Protein AF-A0A7Z9G724-F1 (afdb_monomer_lite)

Radius of gyration: 27.46 Å; chains: 1; bounding box: 85×53×69 Å

Secondary structure (DSSP, 8-state):
-HHHHHHHHHHHHHH-TTS--HHHHHHHHHHHHHHHHHHHHHHHHHHHHHHTTTT-TTSHHHHHHHHHHHHHHHHHHHHHHHHHHHHHHHH---GGGHHHHHHHT-EETTEEHHHHHHHHHHHHHHHHHHHHHHSPPPP-STTHHHHHHHHHHHHHHHHHHHHHHHHHHHHHHHHHHHHTTTS-HHHHHHHHHHHHHHHHHHHHHHHHHHHHHHHHHHHHT--TTSS---HHHHHHHHHHHHHHHHHHHHHHHHHHHTT--HHHHHHHHHHHHHHHHHHHHHHHHHHHHHHHHHHHHHHHHHHHHHHHHHHHS-----

Structure (mmCIF, N/CA/C/O backbone):
data_AF-A0A7Z9G724-F1
#
_entry.id   AF-A0A7Z9G724-F1
#
loop_
_atom_site.group_PDB
_atom_site.id
_atom_site.type_symbol
_atom_site.label_atom_id
_atom_site.label_alt_id
_atom_site.label_comp_id
_atom_site.label_asym_id
_atom_site.label_entity_id
_atom_site.label_seq_id
_atom_site.pdbx_PDB_ins_code
_atom_site.Cartn_x
_atom_site.Cartn_y
_atom_site.Cartn_z
_atom_site.occupancy
_atom_site.B_iso_or_equiv
_atom_site.auth_seq_id
_atom_site.auth_comp_id
_atom_site.auth_asym_id
_atom_site.auth_atom_id
_atom_site.pdbx_PDB_model_num
ATOM 1 N N . MET A 1 1 ? -2.085 4.922 -2.161 1.00 66.00 1 MET A N 1
ATOM 2 C CA . MET A 1 1 ? -0.660 4.617 -2.424 1.00 66.00 1 MET A CA 1
ATOM 3 C C . MET A 1 1 ? -0.456 3.257 -3.078 1.00 66.00 1 MET A C 1
ATOM 5 O O . MET A 1 1 ? 0.010 3.253 -4.204 1.00 66.00 1 MET A O 1
ATOM 9 N N . GLY A 1 2 ? -0.863 2.130 -2.473 1.00 70.00 2 GLY A N 1
ATOM 10 C CA . GLY A 1 2 ? -0.723 0.806 -3.117 1.00 70.00 2 GLY A CA 1
ATOM 11 C C . GLY A 1 2 ? -1.366 0.711 -4.510 1.00 70.00 2 GLY A C 1
ATOM 12 O O . GLY A 1 2 ? -0.721 0.273 -5.452 1.00 70.00 2 GLY A O 1
ATOM 13 N N . ALA A 1 3 ? -2.585 1.234 -4.683 1.00 75.31 3 ALA A N 1
ATOM 14 C CA . ALA A 1 3 ? -3.245 1.273 -5.993 1.00 75.31 3 ALA A CA 1
ATOM 15 C C . ALA A 1 3 ? -2.447 2.046 -7.063 1.00 75.31 3 ALA A C 1
ATOM 17 O O . ALA A 1 3 ? -2.402 1.617 -8.207 1.00 75.31 3 ALA A O 1
ATOM 18 N N . LEU A 1 4 ? -1.770 3.143 -6.696 1.00 74.38 4 LEU A N 1
ATOM 19 C CA . LEU A 1 4 ? -0.950 3.921 -7.636 1.00 74.38 4 LEU A CA 1
ATOM 20 C C . LEU A 1 4 ? 0.251 3.113 -8.137 1.00 74.38 4 LEU A C 1
ATOM 22 O O . LEU A 1 4 ? 0.564 3.168 -9.323 1.00 74.38 4 LEU A O 1
ATOM 26 N N . PHE A 1 5 ? 0.878 2.329 -7.254 1.00 80.75 5 PHE A N 1
ATOM 27 C CA . PHE A 1 5 ? 1.950 1.415 -7.640 1.00 80.75 5 PHE A CA 1
ATOM 28 C C . PHE A 1 5 ? 1.453 0.366 -8.639 1.00 80.75 5 PHE A C 1
ATOM 30 O O . PHE A 1 5 ? 2.045 0.214 -9.703 1.00 80.75 5 PHE A O 1
ATOM 37 N N . PHE A 1 6 ? 0.332 -0.300 -8.346 1.00 80.00 6 PHE A N 1
ATOM 38 C CA . PHE A 1 6 ? -0.219 -1.325 -9.236 1.00 80.00 6 PHE A CA 1
ATOM 39 C C . PHE A 1 6 ? -0.706 -0.765 -10.574 1.00 80.00 6 PHE A C 1
ATOM 41 O O . PHE A 1 6 ? -0.506 -1.414 -11.598 1.00 80.00 6 PHE A O 1
ATOM 48 N N . ILE A 1 7 ? -1.292 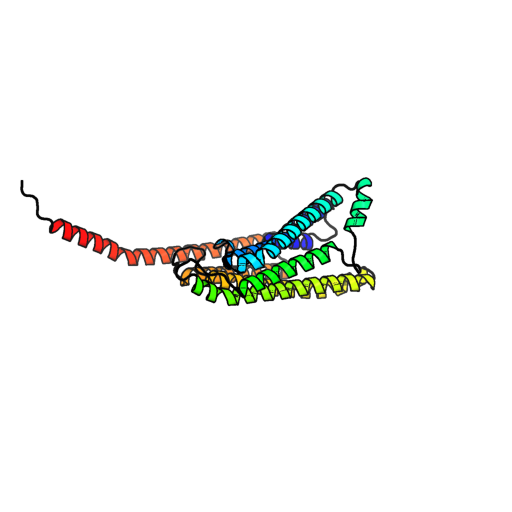0.437 -10.595 1.00 81.00 7 ILE A N 1
ATOM 49 C CA . ILE A 1 7 ? -1.658 1.126 -11.841 1.00 81.00 7 ILE A CA 1
ATOM 50 C C . ILE A 1 7 ? -0.400 1.391 -12.663 1.00 81.00 7 ILE A C 1
ATOM 52 O O . ILE A 1 7 ? -0.349 1.025 -13.829 1.00 81.00 7 ILE A O 1
ATOM 56 N N . SER A 1 8 ? 0.637 1.963 -12.048 1.00 79.31 8 SER A N 1
ATOM 57 C CA . SER A 1 8 ? 1.899 2.231 -12.732 1.00 79.31 8 SER A CA 1
ATOM 58 C C . SER A 1 8 ? 2.549 0.957 -13.274 1.00 79.31 8 SER A C 1
ATOM 60 O O . SER A 1 8 ? 2.998 0.937 -14.415 1.00 79.31 8 SER A O 1
ATOM 62 N N . HIS A 1 9 ? 2.588 -0.106 -12.471 1.00 76.50 9 HIS A N 1
ATOM 63 C CA . HIS A 1 9 ? 3.136 -1.400 -12.864 1.00 76.50 9 HIS A CA 1
ATOM 64 C C . HIS A 1 9 ? 2.351 -2.012 -14.031 1.00 76.50 9 HIS A C 1
ATOM 66 O O . HIS A 1 9 ? 2.942 -2.425 -15.024 1.00 76.50 9 HIS A O 1
ATOM 72 N N . SER A 1 10 ? 1.018 -1.995 -13.949 1.00 75.88 10 SER A N 1
ATOM 73 C CA . SER A 1 10 ? 0.137 -2.508 -15.004 1.00 75.88 10 SER A CA 1
ATOM 74 C C . SER A 1 10 ? 0.251 -1.689 -16.289 1.00 75.88 10 SER A C 1
ATOM 76 O O . SER A 1 10 ? 0.238 -2.266 -17.369 1.00 75.88 10 SER A O 1
ATOM 78 N N . SER A 1 11 ? 0.421 -0.365 -16.195 1.00 75.31 11 SER A N 1
ATOM 79 C CA . SER A 1 11 ? 0.694 0.491 -17.354 1.00 75.31 11 SER A CA 1
ATOM 80 C C . SER A 1 11 ? 2.021 0.120 -18.017 1.00 75.31 11 SER A C 1
ATOM 82 O O . SER A 1 11 ? 2.073 -0.010 -19.234 1.00 75.31 11 SER A O 1
ATOM 84 N N . ILE A 1 12 ? 3.087 -0.099 -17.240 1.00 72.50 12 ILE A N 1
ATOM 85 C CA . ILE A 1 12 ? 4.402 -0.488 -17.777 1.00 72.50 12 ILE A CA 1
ATOM 86 C C . ILE A 1 12 ? 4.335 -1.876 -18.433 1.00 72.50 12 ILE A C 1
ATOM 88 O O . ILE A 1 12 ? 4.833 -2.050 -19.543 1.00 72.50 12 ILE A O 1
ATOM 92 N N . ALA A 1 13 ? 3.691 -2.845 -17.778 1.00 69.94 13 ALA A N 1
ATOM 93 C CA . ALA A 1 13 ? 3.550 -4.205 -18.291 1.00 69.94 13 ALA A CA 1
ATOM 94 C C . ALA A 1 13 ? 2.623 -4.279 -19.518 1.00 69.94 13 ALA A C 1
ATOM 96 O O . ALA A 1 13 ? 2.926 -4.980 -20.479 1.00 69.94 13 ALA A O 1
ATOM 97 N N . GLY A 1 14 ? 1.511 -3.538 -19.506 1.00 64.75 14 GLY A N 1
ATOM 98 C CA . GLY A 1 14 ? 0.489 -3.567 -20.552 1.00 64.75 14 GLY A CA 1
ATOM 99 C C . GLY A 1 14 ? 0.833 -2.763 -21.807 1.00 64.75 14 GLY A C 1
ATOM 100 O O . GLY A 1 14 ? 0.351 -3.098 -22.884 1.00 64.75 14 GLY A O 1
ATOM 101 N N . LEU A 1 15 ? 1.666 -1.721 -21.701 1.00 62.94 15 LEU A N 1
ATOM 102 C CA . LEU A 1 15 ? 2.059 -0.899 -22.853 1.00 62.94 15 LEU A CA 1
ATOM 103 C C . LEU A 1 15 ? 3.200 -1.518 -23.688 1.00 62.94 15 LEU A C 1
ATOM 105 O O . LEU A 1 15 ? 3.400 -1.102 -24.828 1.00 62.94 15 LEU A O 1
ATOM 109 N N . GLY A 1 16 ? 3.913 -2.522 -23.160 1.00 56.28 16 GLY A N 1
ATOM 110 C CA . GLY A 1 16 ? 5.006 -3.219 -23.848 1.00 56.28 16 GLY A CA 1
ATOM 111 C C . GLY A 1 16 ? 6.256 -2.354 -24.094 1.00 56.28 16 GLY A C 1
ATOM 112 O O . GLY A 1 16 ? 6.195 -1.136 -24.224 1.00 56.28 16 GLY A O 1
ATOM 113 N N . LEU A 1 17 ? 7.433 -2.981 -24.192 1.00 54.38 17 LEU A N 1
ATOM 114 C CA . LEU A 1 17 ? 8.712 -2.267 -24.383 1.00 54.38 17 LEU A CA 1
ATOM 115 C C . LEU A 1 17 ? 8.842 -1.567 -25.754 1.00 54.38 17 LEU A C 1
ATOM 117 O O . LEU A 1 17 ? 9.679 -0.681 -25.904 1.00 54.38 17 LEU A O 1
ATOM 121 N N . PHE A 1 18 ? 8.022 -1.942 -26.742 1.00 50.62 18 PHE A N 1
ATOM 122 C CA . PHE A 1 18 ? 8.205 -1.564 -28.151 1.00 50.62 18 PHE A CA 1
ATOM 123 C C . PHE A 1 18 ? 7.268 -0.452 -28.661 1.00 50.62 18 PHE A C 1
ATOM 125 O O . PHE A 1 18 ? 7.473 0.043 -29.765 1.00 50.62 18 PHE A O 1
ATOM 132 N N . GLY A 1 19 ? 6.260 -0.032 -27.884 1.00 54.50 19 GLY A N 1
ATOM 133 C CA . GLY A 1 19 ? 5.246 0.943 -28.325 1.00 54.50 19 GLY A CA 1
ATOM 134 C C . GLY A 1 19 ? 5.370 2.355 -27.738 1.00 54.50 19 GLY A C 1
ATOM 135 O O . GLY A 1 19 ? 4.517 3.200 -28.006 1.00 54.50 19 GLY A O 1
ATOM 136 N N . ILE A 1 20 ? 6.377 2.625 -26.897 1.00 58.66 20 ILE A N 1
ATOM 137 C CA . ILE A 1 20 ? 6.355 3.780 -25.988 1.00 58.66 20 ILE A CA 1
ATOM 138 C C . ILE A 1 20 ? 7.499 4.768 -26.259 1.00 58.66 20 ILE A C 1
ATOM 140 O O . ILE A 1 20 ? 8.676 4.418 -26.221 1.00 58.66 20 ILE A O 1
ATOM 144 N N . THR A 1 21 ? 7.160 6.052 -26.412 1.00 69.88 21 THR A N 1
ATOM 145 C CA . THR A 1 21 ? 8.117 7.169 -26.381 1.00 69.88 21 THR A CA 1
ATOM 146 C C . THR A 1 21 ? 8.876 7.198 -25.049 1.00 69.88 21 THR A C 1
ATOM 148 O O . THR A 1 21 ? 8.255 7.210 -23.987 1.00 69.88 21 THR A O 1
ATOM 151 N N . TYR A 1 22 ? 10.207 7.321 -25.085 1.00 70.25 22 TYR A N 1
ATOM 152 C CA . TYR A 1 22 ? 11.111 7.383 -23.918 1.00 70.25 22 TYR A CA 1
ATOM 153 C C . TYR A 1 22 ? 10.591 8.242 -22.738 1.00 70.25 22 TYR A C 1
ATOM 155 O O . TYR A 1 22 ? 10.690 7.849 -21.576 1.00 70.25 22 TYR A O 1
ATOM 163 N N . ARG A 1 23 ? 9.935 9.376 -23.026 1.00 74.88 23 ARG A N 1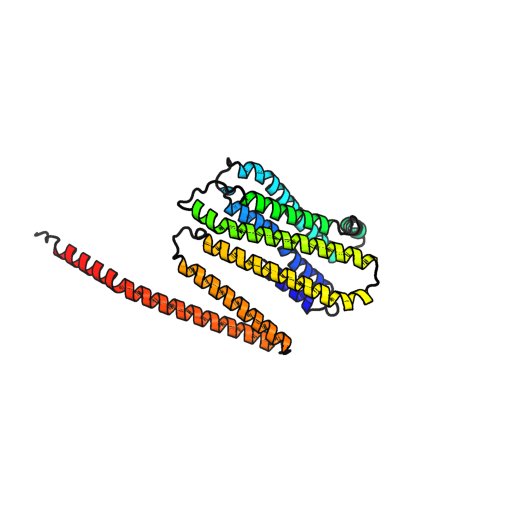
ATOM 164 C CA . ARG A 1 23 ? 9.332 10.274 -22.023 1.00 74.88 23 ARG A CA 1
ATOM 165 C C . ARG A 1 23 ? 8.201 9.635 -21.202 1.00 74.88 23 ARG A C 1
ATOM 167 O O . ARG A 1 23 ? 8.093 9.907 -20.010 1.00 74.88 23 ARG A O 1
ATOM 174 N N . ASN A 1 24 ? 7.365 8.799 -21.815 1.00 78.38 24 ASN A N 1
ATOM 175 C CA . ASN A 1 24 ? 6.235 8.154 -21.139 1.00 78.38 24 ASN A CA 1
ATOM 176 C C . ASN A 1 24 ? 6.720 7.017 -20.217 1.00 78.38 24 ASN A C 1
ATOM 178 O O . ASN A 1 24 ? 6.208 6.865 -19.113 1.00 78.38 24 ASN A O 1
ATOM 182 N N . ILE A 1 25 ? 7.785 6.300 -20.604 1.00 76.50 25 ILE A N 1
ATOM 183 C CA . ILE A 1 25 ? 8.445 5.307 -19.737 1.00 76.50 25 ILE A CA 1
ATOM 184 C C . ILE A 1 25 ? 8.990 5.979 -18.471 1.00 76.50 25 ILE A C 1
ATOM 186 O O . ILE A 1 25 ? 8.711 5.514 -17.369 1.00 76.50 25 ILE A O 1
ATOM 190 N N . ILE A 1 26 ? 9.711 7.101 -18.611 1.00 79.06 26 ILE A N 1
ATOM 191 C CA . ILE A 1 26 ? 10.240 7.853 -17.459 1.00 79.06 26 ILE A CA 1
ATOM 192 C C . ILE A 1 26 ? 9.108 8.320 -16.545 1.00 79.06 26 ILE A C 1
ATOM 194 O O . ILE A 1 26 ? 9.227 8.217 -15.324 1.00 79.06 26 ILE A O 1
ATOM 198 N N . PHE A 1 27 ? 8.011 8.822 -17.118 1.00 83.31 27 PHE A N 1
ATOM 199 C CA . PHE A 1 27 ? 6.863 9.284 -16.345 1.00 83.31 27 PHE A CA 1
ATOM 200 C C . PHE A 1 27 ? 6.260 8.158 -15.497 1.00 83.31 27 PHE A C 1
ATOM 202 O O . PHE A 1 27 ? 6.218 8.286 -14.273 1.00 83.31 27 PHE A O 1
ATOM 209 N N . TRP A 1 28 ? 5.861 7.041 -16.117 1.00 81.81 28 TRP A N 1
ATOM 210 C CA . TRP A 1 28 ? 5.280 5.913 -15.383 1.00 81.81 28 TRP A CA 1
ATOM 211 C C . TRP A 1 28 ? 6.265 5.340 -14.369 1.00 81.81 28 TRP A C 1
ATOM 213 O O . TRP A 1 28 ? 5.898 5.120 -13.222 1.00 81.81 28 TRP A O 1
ATOM 223 N N . TRP A 1 29 ? 7.541 5.204 -14.725 1.00 81.44 29 TRP A N 1
ATOM 224 C CA . TRP A 1 29 ? 8.567 4.760 -13.785 1.00 81.44 29 TRP A CA 1
ATOM 225 C C . TRP A 1 29 ? 8.669 5.671 -12.551 1.00 81.44 29 TRP A C 1
ATOM 227 O O . TRP A 1 29 ? 8.703 5.192 -11.419 1.00 81.44 29 TRP A O 1
ATOM 237 N N . SER A 1 30 ? 8.649 6.991 -12.749 1.00 83.12 30 SER A N 1
ATOM 238 C CA . SER A 1 30 ? 8.716 7.973 -11.659 1.00 83.12 30 SER A CA 1
ATOM 239 C C . SER A 1 30 ? 7.482 7.908 -10.761 1.00 83.12 30 SER A C 1
ATOM 241 O O . SER A 1 30 ? 7.605 7.893 -9.536 1.00 83.12 30 SER A O 1
ATOM 243 N N . VAL A 1 31 ? 6.292 7.817 -11.366 1.00 84.62 31 VAL A N 1
ATOM 244 C CA . VAL A 1 31 ? 5.017 7.689 -10.645 1.00 84.62 31 VAL A CA 1
ATOM 245 C C . VAL A 1 31 ? 4.979 6.400 -9.825 1.00 84.62 31 VAL A C 1
ATOM 247 O O . VAL A 1 31 ? 4.523 6.429 -8.684 1.00 84.62 31 VAL A O 1
ATOM 250 N N . GLY A 1 32 ? 5.494 5.289 -10.359 1.00 83.00 32 GLY A N 1
ATOM 251 C CA . GLY A 1 32 ? 5.586 4.014 -9.648 1.00 83.00 32 GLY A CA 1
ATOM 252 C C . GLY A 1 32 ? 6.574 4.034 -8.480 1.00 83.00 32 GLY A C 1
ATOM 253 O O . GLY A 1 32 ? 6.295 3.448 -7.435 1.00 83.00 32 GLY A O 1
ATOM 254 N N . MET A 1 33 ? 7.693 4.752 -8.607 1.00 84.56 33 MET A N 1
ATOM 255 C CA . MET A 1 33 ? 8.734 4.809 -7.573 1.00 84.56 33 MET A CA 1
ATOM 256 C C . MET A 1 33 ? 8.337 5.622 -6.336 1.00 84.56 33 MET A C 1
ATOM 258 O O . MET A 1 33 ? 8.780 5.311 -5.229 1.00 84.56 33 MET A O 1
ATOM 262 N N . VAL A 1 34 ? 7.470 6.629 -6.477 1.00 87.31 34 VAL A N 1
ATOM 263 C CA . VAL A 1 34 ? 7.019 7.446 -5.335 1.00 87.31 34 VAL A CA 1
ATOM 264 C C . VAL A 1 34 ? 6.324 6.592 -4.255 1.00 87.31 34 VAL A C 1
ATOM 266 O O . VAL A 1 34 ? 6.759 6.635 -3.100 1.00 87.31 34 VAL A O 1
ATOM 269 N N . PRO A 1 35 ? 5.302 5.766 -4.568 1.00 86.94 35 PRO A N 1
ATOM 270 C CA . PRO A 1 35 ? 4.737 4.820 -3.610 1.00 86.94 35 PRO A CA 1
ATOM 271 C C . PRO A 1 35 ? 5.750 3.813 -3.061 1.00 86.94 35 PRO A C 1
ATOM 273 O O . PRO A 1 35 ? 5.674 3.490 -1.881 1.00 86.94 35 PRO A O 1
ATOM 276 N N . VAL A 1 36 ? 6.689 3.328 -3.879 1.00 86.00 36 VAL A N 1
ATOM 277 C CA . VAL A 1 36 ? 7.702 2.332 -3.473 1.00 86.00 36 VAL A CA 1
ATOM 278 C C . VAL A 1 36 ? 8.593 2.862 -2.349 1.00 86.00 36 VAL A C 1
ATOM 280 O O . VAL A 1 36 ? 8.905 2.125 -1.412 1.00 86.00 36 VAL A O 1
ATOM 283 N N . ILE A 1 37 ? 8.960 4.145 -2.408 1.00 87.56 37 ILE A N 1
ATOM 284 C CA . ILE A 1 37 ? 9.753 4.820 -1.371 1.00 87.56 37 ILE A CA 1
ATOM 285 C C . ILE A 1 37 ? 8.880 5.171 -0.158 1.00 87.56 37 ILE A C 1
ATOM 287 O O . ILE A 1 37 ? 9.301 4.998 0.983 1.00 87.56 37 ILE A O 1
ATOM 291 N N . LEU A 1 38 ? 7.651 5.646 -0.379 1.00 89.75 38 LEU A N 1
ATOM 292 C CA . LEU A 1 38 ? 6.804 6.178 0.691 1.00 89.75 38 LEU A CA 1
ATOM 293 C C . LEU A 1 38 ? 6.101 5.096 1.530 1.00 89.75 38 LEU A C 1
ATOM 295 O O . LEU A 1 38 ? 5.855 5.304 2.717 1.00 89.75 38 LEU A O 1
ATOM 299 N N . LEU A 1 39 ? 5.729 3.960 0.932 1.00 88.69 39 LEU A N 1
ATOM 300 C CA . LEU A 1 39 ? 4.917 2.924 1.584 1.00 88.69 39 LEU A CA 1
ATOM 301 C C . LEU A 1 39 ? 5.573 2.320 2.840 1.00 88.69 39 LEU A C 1
ATOM 303 O O . LEU A 1 39 ? 4.883 2.262 3.862 1.00 88.69 39 LEU A O 1
ATOM 307 N N . PRO A 1 40 ? 6.861 1.913 2.824 1.00 89.38 40 PRO A N 1
ATOM 308 C CA . PRO A 1 40 ? 7.528 1.405 4.022 1.00 89.38 40 PRO A CA 1
ATOM 309 C C . PRO A 1 40 ? 7.508 2.432 5.160 1.00 89.38 40 PRO A C 1
ATOM 311 O O . PRO A 1 40 ? 7.114 2.106 6.280 1.00 89.38 40 PRO A O 1
ATOM 314 N N . PHE A 1 41 ? 7.824 3.698 4.859 1.00 89.44 41 PHE A N 1
ATOM 315 C CA . PHE A 1 41 ? 7.764 4.778 5.844 1.00 89.44 41 PHE A CA 1
ATOM 316 C C . PHE A 1 41 ? 6.368 4.962 6.426 1.00 89.44 41 PHE A C 1
ATOM 318 O O . PHE A 1 41 ? 6.211 5.048 7.642 1.00 89.44 41 PHE A O 1
ATOM 325 N N . ALA A 1 42 ? 5.352 5.014 5.564 1.00 89.75 42 ALA A N 1
ATOM 326 C CA . ALA A 1 42 ? 3.972 5.178 5.992 1.00 89.75 42 ALA A CA 1
ATOM 327 C C . ALA A 1 42 ? 3.556 4.049 6.944 1.00 89.75 42 ALA A C 1
ATOM 329 O O . ALA A 1 42 ? 2.932 4.316 7.970 1.00 89.75 42 ALA A O 1
ATOM 330 N N . TRP A 1 43 ? 3.954 2.806 6.650 1.00 90.69 43 TRP A N 1
ATOM 331 C CA . TRP A 1 43 ? 3.729 1.669 7.540 1.00 90.69 43 TRP A CA 1
ATOM 332 C C . TRP A 1 43 ? 4.394 1.873 8.906 1.00 90.69 43 TRP A C 1
ATOM 334 O O . TRP A 1 43 ? 3.723 1.786 9.933 1.00 90.69 43 TRP A O 1
ATOM 344 N N . TYR A 1 44 ? 5.678 2.231 8.936 1.00 89.38 44 TYR A N 1
ATOM 345 C CA . TYR A 1 44 ? 6.397 2.488 10.185 1.00 89.38 44 TYR A CA 1
ATOM 346 C C . TYR A 1 44 ? 5.767 3.616 11.018 1.00 89.38 44 TYR A C 1
ATOM 348 O O . TYR A 1 44 ? 5.578 3.460 12.225 1.00 89.38 44 TYR A O 1
ATOM 356 N N . VAL A 1 45 ? 5.354 4.716 10.383 1.00 88.44 45 VAL A N 1
ATOM 357 C CA . VAL A 1 45 ? 4.663 5.830 11.055 1.00 88.44 45 VAL A CA 1
ATOM 358 C C . VAL A 1 45 ? 3.318 5.392 11.638 1.00 88.44 45 VAL A C 1
ATOM 360 O O . VAL A 1 45 ? 3.005 5.743 12.777 1.00 88.44 45 VAL A O 1
ATOM 363 N N . ILE A 1 46 ? 2.531 4.603 10.898 1.00 87.38 46 ILE A N 1
ATOM 364 C CA . ILE A 1 46 ? 1.258 4.054 11.388 1.00 87.38 46 ILE A CA 1
ATOM 365 C C . ILE A 1 46 ? 1.494 3.168 12.616 1.00 87.38 46 ILE A C 1
ATOM 367 O O . ILE A 1 46 ? 0.753 3.268 13.595 1.00 87.38 46 ILE A O 1
ATOM 371 N N . ILE A 1 47 ? 2.541 2.340 12.603 1.00 88.25 47 ILE A N 1
ATOM 372 C CA . ILE A 1 47 ? 2.888 1.468 13.728 1.00 88.25 47 ILE A CA 1
ATOM 373 C C . ILE A 1 47 ? 3.389 2.264 14.944 1.00 88.25 47 ILE A C 1
ATOM 375 O O . ILE A 1 47 ? 2.972 1.978 16.067 1.00 88.25 47 ILE A O 1
ATOM 379 N N . LEU A 1 48 ? 4.203 3.304 14.752 1.00 85.69 48 LEU A N 1
ATOM 380 C CA . LEU A 1 48 ? 4.608 4.229 15.821 1.00 85.69 48 LEU A CA 1
ATOM 381 C C . LEU A 1 48 ? 3.405 4.938 16.451 1.00 85.69 48 LEU A C 1
ATOM 383 O O . LEU A 1 48 ? 3.296 5.040 17.677 1.00 85.69 48 LEU A O 1
ATOM 387 N N . TRP A 1 49 ? 2.482 5.412 15.611 1.00 84.50 49 TRP A N 1
ATOM 388 C CA . TRP A 1 49 ? 1.238 6.024 16.062 1.00 84.50 49 TRP A CA 1
ATOM 389 C C . TRP A 1 49 ? 0.400 5.022 16.865 1.00 84.50 49 TRP A C 1
ATOM 391 O O . TRP A 1 49 ? -0.048 5.327 17.973 1.00 84.50 49 TRP A O 1
ATOM 401 N N . TYR A 1 50 ? 0.270 3.793 16.361 1.00 80.69 50 TYR A N 1
ATOM 402 C CA . TYR A 1 50 ? -0.410 2.697 17.044 1.00 80.69 50 TYR A CA 1
ATOM 403 C C . TYR A 1 50 ? 0.221 2.390 18.410 1.00 80.69 50 TYR A C 1
ATOM 405 O O . TYR A 1 50 ? -0.507 2.255 19.395 1.00 80.69 50 TYR A O 1
ATOM 413 N N . ALA A 1 51 ? 1.553 2.349 18.496 1.00 80.88 51 ALA A N 1
ATOM 414 C CA . ALA A 1 51 ? 2.304 2.052 19.714 1.00 80.88 51 ALA A CA 1
ATOM 415 C C . ALA A 1 51 ? 2.267 3.186 20.761 1.00 80.88 51 ALA A C 1
ATOM 417 O O . ALA A 1 51 ? 2.629 2.962 21.915 1.00 80.88 51 ALA A O 1
ATOM 418 N N . GLY A 1 52 ? 1.768 4.377 20.406 1.00 77.94 52 GLY A N 1
ATOM 419 C CA . GLY A 1 52 ? 1.660 5.520 21.319 1.00 77.94 52 GLY A CA 1
ATOM 420 C C . GLY A 1 52 ? 2.922 6.379 21.404 1.00 77.94 52 GLY A C 1
ATOM 421 O O . GLY A 1 52 ? 3.127 7.057 22.406 1.00 77.94 52 GLY A O 1
ATOM 422 N N . PHE A 1 53 ? 3.758 6.391 20.362 1.00 79.62 53 PHE A N 1
ATOM 423 C CA . PHE A 1 53 ? 4.986 7.197 20.327 1.00 79.62 53 PHE A CA 1
ATOM 424 C C . PHE A 1 53 ? 4.745 8.698 20.583 1.00 79.62 53 PHE A C 1
ATOM 426 O O . PHE A 1 53 ? 5.573 9.362 21.204 1.00 79.62 53 PHE A O 1
ATOM 433 N N . TRP A 1 54 ? 3.599 9.219 20.132 1.00 78.19 54 TRP A N 1
ATOM 434 C CA . TRP A 1 54 ? 3.238 10.637 20.231 1.00 78.19 54 TRP A CA 1
ATOM 435 C C . TRP A 1 54 ? 2.535 11.035 21.537 1.00 78.19 54 TRP A C 1
ATOM 437 O O . TRP A 1 54 ? 2.293 12.219 21.746 1.00 78.19 54 TRP A O 1
ATOM 447 N N . SER A 1 55 ? 2.163 10.089 22.409 1.00 72.50 55 SER A N 1
ATOM 448 C CA . SER A 1 55 ? 1.366 10.414 23.605 1.00 72.50 55 SER A CA 1
ATOM 449 C C . SER A 1 55 ? 2.185 10.799 24.837 1.00 72.50 55 SER A C 1
ATOM 451 O O . SER A 1 55 ? 1.676 11.557 25.667 1.00 72.50 55 SER A O 1
ATOM 453 N N . GLU A 1 56 ? 3.406 10.274 24.987 1.00 70.81 56 GLU A N 1
ATOM 454 C CA . GLU A 1 56 ? 4.281 10.539 26.139 1.00 70.81 56 GLU A CA 1
ATOM 455 C C . GLU A 1 56 ? 5.761 10.598 25.721 1.00 70.81 56 GLU A C 1
ATOM 457 O O . GLU A 1 56 ? 6.323 9.570 25.337 1.00 70.81 56 GLU A O 1
ATOM 462 N N . PRO A 1 57 ? 6.423 11.767 25.836 1.00 64.44 57 PRO A N 1
ATOM 463 C CA . PRO A 1 57 ? 7.839 11.927 25.485 1.00 64.44 57 PRO A CA 1
ATOM 464 C C . PRO A 1 57 ? 8.805 11.130 26.379 1.00 64.44 57 PRO A C 1
ATOM 466 O O . PRO A 1 57 ? 9.927 10.846 25.970 1.00 64.44 57 PRO A O 1
ATOM 469 N N . LEU A 1 58 ? 8.377 10.777 27.599 1.00 62.41 58 LEU A N 1
ATOM 470 C CA . LEU A 1 58 ? 9.190 10.084 28.610 1.00 62.41 58 LEU A CA 1
ATOM 471 C C . LEU A 1 58 ? 9.105 8.551 28.541 1.00 62.41 58 LEU A C 1
ATOM 473 O O . LEU A 1 58 ? 9.782 7.867 29.306 1.00 62.41 58 LEU A O 1
ATOM 477 N N . ALA A 1 59 ? 8.297 7.987 27.640 1.00 71.00 59 ALA A N 1
ATOM 478 C CA . ALA A 1 59 ? 8.179 6.539 27.522 1.00 71.00 59 ALA A CA 1
ATOM 479 C C . ALA A 1 59 ? 9.491 5.911 26.992 1.00 71.00 59 ALA A C 1
ATOM 481 O O . ALA A 1 59 ? 10.117 6.470 26.084 1.00 71.00 59 ALA A O 1
ATOM 482 N N . PRO A 1 60 ? 9.890 4.711 27.465 1.00 74.19 60 PRO A N 1
ATOM 483 C CA . PRO A 1 60 ? 11.102 4.024 26.995 1.00 74.19 60 PRO A CA 1
ATOM 484 C C . PRO A 1 60 ? 11.085 3.765 25.478 1.00 74.19 60 PRO A C 1
ATOM 486 O O . PRO A 1 60 ? 12.127 3.821 24.821 1.00 74.19 60 PRO A O 1
ATOM 489 N N . LEU A 1 61 ? 9.888 3.591 24.903 1.00 77.25 61 LEU A N 1
ATOM 490 C CA . LEU A 1 61 ? 9.666 3.479 23.462 1.00 77.25 61 LEU A CA 1
ATOM 491 C C . LEU A 1 61 ? 10.146 4.725 22.697 1.00 77.25 61 LEU A C 1
ATOM 493 O O . LEU A 1 61 ? 10.750 4.593 21.634 1.00 77.25 61 LEU A O 1
ATOM 497 N N . HIS A 1 62 ? 9.917 5.928 23.236 1.00 78.81 62 HIS A N 1
ATOM 498 C CA . HIS A 1 62 ? 10.311 7.177 22.582 1.00 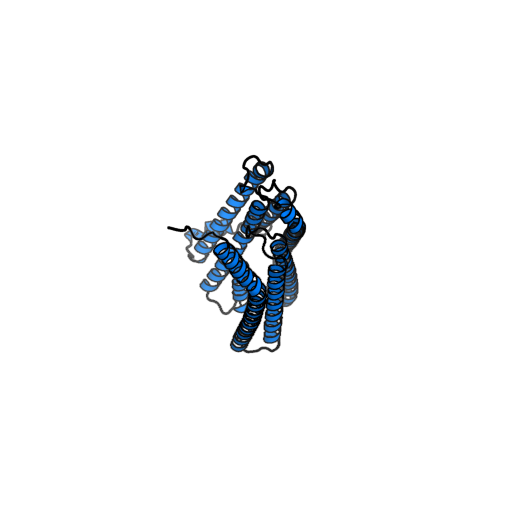78.81 62 HIS A CA 1
ATOM 499 C C . HIS A 1 62 ? 11.840 7.292 22.510 1.00 78.81 62 HIS A C 1
ATOM 501 O O . HIS A 1 62 ? 12.385 7.653 21.470 1.00 78.81 62 HIS A O 1
ATOM 507 N N . ARG A 1 63 ? 12.549 6.902 23.579 1.00 77.19 63 ARG A N 1
ATOM 508 C CA . ARG A 1 63 ? 14.020 6.920 23.625 1.00 77.19 63 ARG A CA 1
ATOM 509 C C . ARG A 1 63 ? 14.654 5.925 22.649 1.00 77.19 63 ARG A C 1
ATOM 511 O O . ARG A 1 63 ? 15.604 6.296 21.968 1.00 77.19 63 ARG A O 1
ATOM 518 N N . SER A 1 64 ? 14.120 4.706 22.561 1.00 80.00 64 SER A N 1
ATOM 519 C CA . SER A 1 64 ? 14.630 3.673 21.645 1.00 80.00 64 SER A CA 1
ATOM 520 C C . SER A 1 64 ? 14.386 4.034 20.171 1.00 80.00 64 SER A C 1
ATOM 522 O O . SER A 1 64 ? 15.288 3.973 19.338 1.00 80.00 64 SER A O 1
ATOM 524 N N . GLN A 1 65 ? 13.177 4.503 19.846 1.00 84.62 65 GLN A N 1
ATOM 525 C CA . GLN A 1 65 ? 12.749 4.695 18.456 1.00 84.62 65 GLN A CA 1
ATOM 526 C C . GLN A 1 65 ? 13.080 6.079 17.873 1.00 84.62 65 GLN A C 1
ATOM 528 O O . GLN A 1 65 ? 12.992 6.263 16.661 1.00 84.62 65 GLN A O 1
ATOM 533 N N . ARG A 1 66 ? 13.503 7.065 18.682 1.00 83.56 66 ARG A N 1
ATOM 534 C CA . ARG A 1 66 ? 13.839 8.419 18.193 1.00 83.56 66 ARG A CA 1
ATOM 535 C C . ARG A 1 66 ? 15.006 8.422 17.205 1.00 83.56 66 ARG A C 1
ATOM 537 O O . ARG A 1 66 ? 14.927 9.095 16.179 1.00 83.56 66 ARG A O 1
ATOM 544 N N . VAL A 1 67 ? 16.063 7.660 17.493 1.00 86.12 67 VAL A N 1
ATOM 545 C CA . VAL A 1 67 ? 17.219 7.532 16.587 1.00 86.12 67 VAL A CA 1
ATOM 546 C C . VAL A 1 67 ? 16.809 6.791 15.313 1.00 86.12 67 VAL A C 1
ATOM 548 O O . VAL A 1 67 ? 17.105 7.256 14.215 1.00 86.12 67 VAL A O 1
ATOM 551 N N . GLY A 1 68 ? 16.047 5.699 15.453 1.00 85.56 68 GLY A N 1
ATOM 552 C CA . GLY A 1 68 ? 15.510 4.942 14.318 1.00 85.56 68 GLY A CA 1
ATOM 553 C C . GLY A 1 68 ? 14.613 5.787 13.409 1.00 85.56 68 GLY A C 1
ATOM 554 O O . GLY A 1 68 ? 14.753 5.747 12.190 1.00 85.56 68 GLY A O 1
ATOM 555 N N . PHE A 1 69 ? 13.745 6.622 13.985 1.00 87.25 69 PHE A N 1
ATOM 556 C CA . PHE A 1 69 ? 12.898 7.550 13.236 1.00 87.25 69 PHE A CA 1
ATOM 557 C C . PHE A 1 69 ? 13.715 8.590 12.460 1.00 87.25 69 PHE A C 1
ATOM 559 O O . PHE A 1 69 ? 13.453 8.798 11.277 1.00 87.25 69 PHE A O 1
ATOM 566 N N . GLY A 1 70 ? 14.727 9.199 13.090 1.00 87.69 70 GLY A N 1
ATOM 567 C CA . GLY A 1 70 ? 15.622 10.145 12.416 1.00 87.69 70 GLY A CA 1
ATOM 568 C C . GLY A 1 70 ? 16.383 9.507 11.250 1.00 87.69 70 GLY A C 1
ATOM 569 O O . GLY A 1 70 ? 16.441 10.080 10.163 1.00 87.69 70 GLY A O 1
ATOM 570 N N . LEU A 1 71 ? 16.894 8.289 11.446 1.00 89.94 71 LEU A N 1
ATOM 571 C CA . LEU A 1 71 ? 17.612 7.539 10.415 1.00 89.94 71 LEU A CA 1
ATOM 572 C C . LEU A 1 71 ? 16.708 7.165 9.231 1.00 89.94 71 LEU A C 1
ATOM 574 O O . LEU A 1 71 ? 17.088 7.372 8.079 1.00 89.94 71 LEU A O 1
ATOM 578 N N . ILE A 1 72 ? 15.494 6.669 9.494 1.00 89.81 72 ILE A N 1
ATOM 579 C CA . ILE A 1 72 ? 14.519 6.342 8.441 1.00 89.81 72 ILE A CA 1
ATOM 580 C C . ILE A 1 72 ? 14.108 7.602 7.670 1.00 89.81 72 ILE A C 1
ATOM 582 O O . ILE A 1 72 ? 13.996 7.554 6.444 1.00 89.81 72 ILE A O 1
ATOM 586 N N . LEU A 1 73 ? 13.892 8.728 8.357 1.00 90.31 73 LEU A N 1
ATOM 587 C CA . LEU A 1 73 ? 13.542 9.993 7.711 1.00 90.31 73 LEU A CA 1
ATOM 588 C C . LEU A 1 73 ? 14.673 10.484 6.798 1.00 90.31 73 LEU A C 1
ATOM 590 O O . LEU A 1 73 ? 14.413 10.895 5.668 1.00 90.31 73 LEU A O 1
ATOM 594 N N . PHE A 1 74 ? 15.923 10.389 7.257 1.00 90.81 74 PHE A N 1
ATOM 595 C CA . PHE A 1 74 ? 17.094 10.715 6.446 1.00 90.81 74 PHE A CA 1
ATOM 596 C C . PHE A 1 74 ? 17.191 9.822 5.201 1.00 90.81 74 PHE A C 1
ATOM 598 O O . PHE A 1 74 ? 17.360 10.329 4.093 1.00 90.81 74 PHE A O 1
ATOM 605 N N . MET A 1 75 ? 17.006 8.505 5.352 1.00 88.94 75 MET A N 1
ATOM 606 C CA . MET A 1 75 ? 16.986 7.571 4.220 1.00 88.94 75 MET A CA 1
ATOM 607 C C . MET A 1 75 ? 15.850 7.865 3.231 1.00 88.94 75 MET A C 1
ATOM 609 O O . MET A 1 75 ? 16.059 7.784 2.023 1.00 88.94 75 MET A O 1
ATOM 613 N N . LEU A 1 76 ? 14.668 8.255 3.714 1.00 90.69 76 LEU A N 1
ATOM 614 C CA . LEU A 1 76 ? 13.545 8.642 2.861 1.00 90.69 76 LEU A CA 1
ATOM 615 C C . LEU A 1 76 ? 13.853 9.913 2.058 1.00 90.69 76 LEU A C 1
ATOM 617 O O . LEU A 1 76 ? 13.656 9.932 0.844 1.00 90.69 76 LEU A O 1
ATOM 621 N N . LEU A 1 77 ? 14.375 10.956 2.709 1.00 91.12 77 LEU A N 1
ATOM 622 C CA . LEU A 1 77 ? 14.783 12.196 2.039 1.00 91.12 77 LEU A CA 1
ATOM 623 C C . LEU A 1 77 ? 15.891 11.939 1.012 1.00 91.12 77 LEU A C 1
ATOM 625 O O . LEU A 1 77 ? 15.838 12.464 -0.101 1.00 91.12 77 LEU A O 1
ATOM 629 N N . SER A 1 78 ? 16.854 11.081 1.356 1.00 88.31 78 SER A N 1
ATOM 630 C CA . SER A 1 78 ? 17.905 10.631 0.444 1.00 88.31 78 SER A CA 1
ATOM 631 C C . SER A 1 78 ? 17.319 9.893 -0.767 1.00 88.31 78 SER A C 1
ATOM 633 O O . SER A 1 78 ? 17.670 10.215 -1.901 1.00 88.31 78 SER A O 1
ATOM 635 N N . GLY A 1 79 ? 16.359 8.985 -0.560 1.00 85.69 79 GLY A N 1
ATOM 636 C CA . GLY A 1 79 ? 15.676 8.254 -1.631 1.00 85.69 79 GLY A CA 1
ATOM 637 C C . GLY A 1 79 ? 14.882 9.158 -2.579 1.00 85.69 79 GLY A C 1
ATOM 638 O O . GLY A 1 79 ? 15.004 9.025 -3.796 1.00 85.69 79 GLY A O 1
ATOM 639 N N . PHE A 1 80 ? 14.122 10.124 -2.051 1.00 87.31 80 PHE A N 1
ATOM 640 C CA . PHE A 1 80 ? 13.414 11.112 -2.877 1.00 87.31 80 PHE A CA 1
ATOM 641 C C . PHE A 1 80 ? 14.373 12.022 -3.648 1.00 87.31 80 PHE A C 1
ATOM 643 O O . PHE A 1 80 ? 14.140 12.298 -4.825 1.00 87.31 80 PHE A O 1
ATOM 650 N N . SER A 1 81 ? 15.471 12.442 -3.016 1.00 86.00 81 SER A N 1
ATOM 651 C CA . SER A 1 81 ? 16.520 13.224 -3.678 1.00 86.00 81 SER A CA 1
ATOM 652 C C . SER A 1 81 ? 17.156 12.430 -4.821 1.00 86.00 81 SER A C 1
ATOM 654 O O . SER A 1 81 ? 17.294 12.945 -5.927 1.00 86.00 81 SER A O 1
ATOM 656 N N . ALA A 1 82 ? 17.469 11.151 -4.595 1.00 84.69 82 ALA A N 1
ATOM 657 C CA . ALA A 1 82 ? 18.020 10.266 -5.616 1.00 84.69 82 ALA A CA 1
ATOM 658 C C . ALA A 1 82 ? 17.043 10.033 -6.780 1.00 84.69 82 ALA A C 1
ATOM 660 O O . ALA A 1 82 ? 17.464 10.045 -7.936 1.00 84.69 82 ALA A O 1
ATOM 661 N N . LEU A 1 83 ? 15.742 9.880 -6.498 1.00 84.69 83 LEU A N 1
ATOM 662 C CA . LEU A 1 83 ? 14.705 9.786 -7.527 1.00 84.69 83 LEU A CA 1
ATOM 663 C C . LEU A 1 83 ? 14.649 11.066 -8.370 1.00 84.69 83 LEU A C 1
ATOM 665 O O . LEU A 1 83 ? 14.678 10.986 -9.595 1.00 84.69 83 LEU A O 1
ATOM 669 N N . LEU A 1 84 ? 14.613 12.238 -7.728 1.00 85.12 84 LEU A N 1
ATOM 670 C CA . LEU A 1 84 ? 14.564 13.528 -8.416 1.00 85.12 84 LEU A CA 1
ATOM 671 C C . LEU A 1 84 ? 15.789 13.725 -9.316 1.00 85.12 84 LEU A C 1
ATOM 673 O O . LEU A 1 84 ? 15.645 14.050 -10.493 1.00 85.12 84 LEU A O 1
ATOM 677 N N . ILE A 1 85 ? 16.986 13.461 -8.784 1.00 83.25 85 ILE A N 1
ATOM 678 C CA . ILE A 1 85 ? 18.238 13.528 -9.544 1.00 83.25 85 ILE A CA 1
ATOM 679 C C . ILE A 1 85 ? 18.193 12.542 -10.718 1.00 83.25 85 ILE A C 1
ATOM 681 O O . ILE A 1 85 ? 18.511 12.920 -11.843 1.00 83.25 85 ILE A O 1
ATOM 685 N N . GLY A 1 86 ? 17.743 11.303 -10.498 1.00 78.81 86 GLY A N 1
ATOM 686 C CA . GLY A 1 86 ? 17.603 10.293 -11.548 1.00 78.81 86 GLY A CA 1
ATOM 687 C C . GLY A 1 86 ? 16.683 10.737 -12.688 1.00 78.81 86 GLY A C 1
ATOM 688 O O . GLY A 1 86 ? 17.041 10.595 -13.856 1.00 78.81 86 GLY A O 1
ATOM 689 N N . VAL A 1 87 ? 15.534 11.336 -12.368 1.00 82.00 87 VAL A N 1
ATOM 690 C CA . VAL A 1 87 ? 14.590 11.861 -13.368 1.00 82.00 87 VAL A CA 1
ATOM 691 C C . VAL A 1 87 ? 15.194 13.030 -14.142 1.00 82.00 87 VAL A C 1
ATOM 693 O O . VAL A 1 87 ? 15.146 13.028 -15.371 1.00 82.00 87 VAL A O 1
ATOM 696 N N . VAL A 1 88 ? 15.813 13.998 -13.458 1.00 81.94 88 VAL A N 1
ATOM 697 C CA . VAL A 1 88 ? 16.464 15.152 -14.106 1.00 81.94 88 VAL A CA 1
ATOM 698 C C . VAL A 1 88 ? 17.559 14.688 -15.065 1.00 81.94 88 VAL A C 1
ATOM 700 O O . VAL A 1 88 ? 17.619 15.146 -16.207 1.00 81.94 88 VAL A O 1
ATOM 703 N N . LEU A 1 89 ? 18.376 13.723 -14.638 1.00 77.00 89 LEU A N 1
ATOM 704 C CA . LEU A 1 89 ? 19.398 13.124 -15.487 1.00 77.00 89 LEU A CA 1
ATOM 705 C C . LEU A 1 89 ? 18.789 12.424 -16.700 1.00 77.00 89 LEU A C 1
ATOM 707 O O . LEU A 1 89 ? 19.326 12.551 -17.791 1.00 77.00 89 LEU A O 1
ATOM 711 N N . LEU A 1 90 ? 17.679 11.702 -16.561 1.00 75.38 90 LEU A N 1
ATOM 712 C CA . LEU A 1 90 ? 17.058 11.009 -17.692 1.00 75.38 90 LEU A CA 1
ATOM 713 C C . LEU A 1 90 ? 16.391 11.966 -18.692 1.00 75.38 90 LEU A C 1
ATOM 715 O O . LEU A 1 90 ? 16.405 11.672 -19.888 1.00 75.38 90 LEU A O 1
ATOM 719 N N . VAL A 1 91 ? 15.840 13.090 -18.223 1.00 78.12 91 VAL A N 1
ATOM 720 C CA . VAL A 1 91 ? 15.138 14.090 -19.050 1.00 78.12 91 VAL A CA 1
ATOM 721 C C . VAL A 1 91 ? 16.102 15.035 -19.772 1.00 78.12 91 VAL A C 1
ATOM 723 O O . VAL A 1 91 ? 15.819 15.421 -20.903 1.00 78.12 91 VAL A O 1
ATOM 726 N N . ILE A 1 92 ? 17.240 15.384 -19.159 1.00 77.06 92 ILE A N 1
ATOM 727 C CA . ILE A 1 92 ? 18.233 16.307 -19.731 1.00 77.06 92 ILE A CA 1
ATOM 728 C C . ILE A 1 92 ? 19.511 15.529 -20.103 1.00 77.06 92 ILE A C 1
ATOM 730 O O . ILE A 1 92 ? 20.431 15.389 -19.285 1.00 77.06 92 ILE A O 1
ATOM 734 N N . PRO A 1 93 ? 19.610 15.001 -21.340 1.00 69.00 93 PRO A N 1
ATOM 735 C CA . PRO A 1 93 ? 20.817 14.372 -21.863 1.00 69.00 93 PRO A CA 1
ATOM 736 C C . PRO A 1 93 ? 21.879 15.405 -22.235 1.00 69.00 93 PRO A C 1
ATOM 738 O O . PRO A 1 93 ? 22.171 15.617 -23.404 1.00 69.00 93 PRO A O 1
ATOM 741 N N . ALA A 1 94 ? 22.472 16.045 -21.225 1.00 75.25 94 ALA A N 1
ATOM 742 C CA . ALA A 1 94 ? 23.617 16.928 -21.416 1.00 75.25 94 ALA A CA 1
ATOM 743 C C . ALA A 1 94 ? 24.929 16.221 -21.012 1.00 75.25 94 ALA A C 1
ATOM 745 O O . ALA A 1 94 ? 24.982 15.598 -19.943 1.00 75.25 94 ALA A O 1
ATOM 746 N N . PRO A 1 95 ? 26.005 16.341 -21.815 1.00 74.19 95 PRO A N 1
ATOM 747 C CA . PRO A 1 95 ? 27.285 15.670 -21.565 1.00 74.19 95 PRO A CA 1
ATOM 748 C C . PRO A 1 95 ? 27.947 16.105 -20.247 1.00 74.19 95 PRO A C 1
ATOM 750 O O . PRO A 1 95 ? 28.660 15.314 -19.631 1.00 74.19 95 PRO A O 1
ATOM 753 N N . GLN A 1 96 ? 27.629 17.303 -19.747 1.00 76.38 96 GLN A N 1
ATOM 754 C CA . GLN A 1 96 ? 28.052 17.809 -18.433 1.00 76.38 96 GLN A CA 1
ATOM 755 C C . GLN A 1 96 ? 27.610 16.931 -17.247 1.00 76.38 96 GLN A C 1
ATOM 757 O O . GLN A 1 96 ? 28.259 16.927 -16.206 1.00 76.38 96 GLN A O 1
ATOM 762 N N . PHE A 1 97 ? 26.542 16.141 -17.398 1.00 73.56 97 PHE A N 1
ATOM 763 C CA . PHE A 1 97 ? 26.034 15.263 -16.340 1.00 73.56 97 PHE A CA 1
ATOM 764 C C . PHE A 1 97 ? 26.528 13.812 -16.438 1.00 73.56 97 PHE A C 1
ATOM 766 O O . PHE A 1 97 ? 26.172 12.977 -15.605 1.00 73.56 97 PHE A O 1
ATOM 773 N N . THR A 1 98 ? 27.354 13.489 -17.434 1.00 70.69 98 THR A N 1
ATOM 774 C CA . THR A 1 98 ? 27.955 12.158 -17.617 1.00 70.69 98 THR A CA 1
ATOM 775 C C . THR A 1 98 ? 28.745 11.666 -16.394 1.00 70.69 98 THR A C 1
ATOM 777 O O . THR A 1 98 ? 28.491 10.533 -15.978 1.00 70.69 98 THR A O 1
ATOM 780 N N . PRO A 1 99 ? 29.622 12.468 -15.744 1.00 74.56 99 PRO A N 1
ATOM 781 C CA . PRO A 1 99 ? 30.316 12.008 -14.536 1.00 74.56 99 PRO A CA 1
ATOM 782 C C . PRO A 1 99 ? 29.339 11.685 -13.396 1.00 74.56 99 PRO A C 1
ATOM 784 O O . PRO A 1 99 ? 29.484 10.662 -12.729 1.00 74.56 99 PRO A O 1
ATOM 787 N N . LEU A 1 100 ? 28.276 12.483 -13.235 1.00 70.19 100 LEU A N 1
ATOM 788 C CA . LEU A 1 100 ? 27.246 12.250 -12.219 1.00 70.19 100 LEU A CA 1
ATOM 789 C C . LEU A 1 100 ? 26.454 10.956 -12.490 1.00 70.19 100 LEU A C 1
ATOM 791 O O . LEU A 1 100 ? 26.166 10.202 -11.562 1.00 70.19 100 LEU A O 1
ATOM 795 N N . ARG A 1 101 ? 26.148 10.651 -13.761 1.00 69.88 101 ARG A N 1
ATOM 796 C CA . ARG A 1 101 ? 25.498 9.385 -14.160 1.00 69.88 101 ARG A CA 1
ATOM 797 C C . ARG A 1 101 ? 26.365 8.168 -13.869 1.00 69.88 101 ARG A C 1
ATOM 799 O O . ARG A 1 101 ? 25.830 7.142 -13.456 1.00 69.88 101 ARG A O 1
ATOM 806 N N . ILE A 1 102 ? 27.674 8.273 -14.094 1.00 71.19 102 ILE A N 1
ATOM 807 C CA . ILE A 1 102 ? 28.626 7.197 -13.797 1.00 71.19 102 ILE A CA 1
ATOM 808 C C . ILE A 1 102 ? 28.705 6.984 -12.281 1.00 71.19 102 ILE A C 1
ATOM 810 O O . ILE A 1 102 ? 28.589 5.846 -11.835 1.00 71.19 102 ILE A O 1
ATOM 814 N N . SER A 1 103 ? 28.790 8.060 -11.488 1.00 71.06 103 SER A N 1
ATOM 815 C CA . SER A 1 103 ? 28.755 7.984 -10.019 1.00 71.06 103 SER A CA 1
ATOM 816 C C . SER A 1 103 ? 27.468 7.358 -9.480 1.00 71.06 103 SER A C 1
ATOM 818 O O . SER A 1 103 ? 27.529 6.511 -8.599 1.00 71.06 103 SER A O 1
ATOM 820 N N . ILE A 1 104 ? 26.296 7.714 -10.012 1.00 64.88 104 ILE A N 1
ATOM 821 C CA . ILE A 1 104 ? 25.008 7.149 -9.560 1.00 64.88 104 ILE A CA 1
ATOM 822 C C . ILE A 1 104 ? 24.851 5.677 -9.964 1.00 64.88 104 ILE A C 1
ATOM 824 O O . ILE A 1 104 ? 24.203 4.902 -9.261 1.00 64.88 104 ILE A O 1
ATOM 828 N N . ARG A 1 105 ? 25.473 5.267 -11.074 1.00 65.88 105 ARG A N 1
ATOM 829 C CA . ARG A 1 105 ? 25.534 3.868 -11.522 1.00 65.88 105 ARG A CA 1
ATOM 830 C C . ARG A 1 105 ? 26.536 3.014 -10.750 1.00 65.88 105 ARG A C 1
ATOM 832 O O . ARG A 1 105 ? 26.718 1.853 -11.113 1.00 65.88 105 ARG A O 1
ATOM 839 N N . TRP A 1 106 ? 27.163 3.542 -9.698 1.00 68.81 106 TRP A N 1
ATOM 840 C CA . TRP A 1 106 ? 28.027 2.740 -8.844 1.00 68.81 106 TRP A CA 1
ATOM 841 C C . TRP A 1 106 ? 27.295 1.491 -8.352 1.00 68.81 106 TRP A C 1
ATOM 843 O O . TRP A 1 106 ? 26.220 1.552 -7.750 1.00 68.81 106 TRP A O 1
ATOM 853 N N . SER A 1 107 ? 27.889 0.341 -8.651 1.00 69.25 107 SER A N 1
ATOM 854 C CA . SER A 1 107 ? 27.352 -0.970 -8.316 1.00 69.25 107 SER A CA 1
ATOM 855 C C . SER A 1 107 ? 28.302 -1.679 -7.366 1.00 69.25 107 SER A C 1
ATOM 857 O O . SER A 1 107 ? 29.491 -1.797 -7.663 1.00 69.25 107 SER A O 1
ATOM 859 N N . VAL A 1 108 ? 27.780 -2.205 -6.264 1.00 64.12 108 VAL A N 1
ATOM 860 C CA . VAL A 1 108 ? 28.531 -3.075 -5.355 1.00 64.12 108 VAL A CA 1
ATOM 861 C C . VAL A 1 108 ? 28.203 -4.512 -5.747 1.00 64.12 108 VAL A C 1
ATOM 863 O O . VAL A 1 108 ? 27.033 -4.883 -5.814 1.00 64.12 108 VAL A O 1
ATOM 866 N N . ALA A 1 109 ? 29.218 -5.307 -6.099 1.00 58.59 109 ALA A N 1
ATOM 867 C CA . ALA A 1 109 ? 29.053 -6.677 -6.606 1.00 58.59 109 ALA A CA 1
ATOM 868 C C . ALA A 1 109 ? 28.132 -6.816 -7.847 1.00 58.59 109 ALA A C 1
ATOM 870 O O . ALA A 1 109 ? 27.661 -7.908 -8.154 1.00 58.59 109 ALA A O 1
ATOM 871 N N . GLY A 1 110 ? 27.908 -5.731 -8.604 1.00 62.44 110 GLY A N 1
ATOM 872 C CA . GLY A 1 110 ? 26.993 -5.689 -9.758 1.00 62.44 110 GLY A CA 1
ATOM 873 C C . GLY A 1 110 ? 25.566 -5.275 -9.462 1.00 62.44 110 GLY A C 1
ATOM 874 O O . GLY A 1 110 ? 24.801 -5.055 -10.394 1.00 62.44 110 GLY A O 1
ATOM 875 N N . ILE A 1 111 ? 25.214 -5.139 -8.188 1.00 66.94 111 ILE A N 1
ATOM 876 C CA . ILE A 1 111 ? 23.910 -4.644 -7.775 1.00 66.94 111 ILE A CA 1
ATOM 877 C C . ILE A 1 111 ? 24.029 -3.121 -7.645 1.00 66.94 111 ILE A C 1
ATOM 879 O O . ILE A 1 111 ? 24.962 -2.645 -6.988 1.00 66.94 111 ILE A O 1
ATOM 883 N N . PRO A 1 112 ? 23.130 -2.332 -8.261 1.00 75.44 112 PRO A N 1
ATOM 884 C CA . PRO A 1 112 ? 23.136 -0.883 -8.103 1.00 75.44 112 PRO A CA 1
ATOM 885 C C . PRO A 1 112 ? 23.117 -0.499 -6.621 1.00 75.44 112 PRO A C 1
ATOM 887 O O . PRO A 1 112 ? 22.293 -1.017 -5.864 1.00 75.44 112 PRO A O 1
ATOM 890 N N . LEU A 1 113 ? 23.983 0.431 -6.204 1.00 79.38 113 LEU A N 1
ATOM 891 C CA . LEU A 1 113 ? 24.057 0.885 -4.809 1.00 79.38 113 LEU A CA 1
ATOM 892 C C . LEU A 1 113 ? 22.685 1.343 -4.291 1.00 79.38 113 LEU A C 1
ATOM 894 O O . LEU A 1 113 ? 22.323 1.067 -3.150 1.00 79.38 113 LEU A O 1
ATOM 898 N N . LEU A 1 114 ? 21.890 1.972 -5.161 1.00 76.31 114 LEU A N 1
ATOM 899 C CA . LEU A 1 114 ? 20.520 2.388 -4.869 1.00 76.31 114 LEU A CA 1
ATOM 900 C C . LEU A 1 114 ? 19.615 1.208 -4.469 1.00 76.31 114 LEU A C 1
ATOM 902 O O . LEU A 1 114 ? 18.828 1.331 -3.534 1.00 76.31 114 LEU A O 1
ATOM 906 N N . ALA A 1 115 ? 19.740 0.060 -5.139 1.00 77.31 115 ALA A N 1
ATOM 907 C CA . ALA A 1 115 ? 18.950 -1.132 -4.835 1.00 77.31 115 ALA A CA 1
ATOM 908 C C . ALA A 1 115 ? 19.354 -1.740 -3.484 1.00 77.31 115 ALA A C 1
ATOM 910 O O . ALA A 1 115 ? 18.489 -2.126 -2.696 1.00 77.31 115 ALA A O 1
ATOM 911 N N . VAL A 1 116 ? 20.654 -1.757 -3.172 1.00 83.12 116 VAL A N 1
ATOM 912 C CA . VAL A 1 116 ? 21.157 -2.187 -1.856 1.00 83.12 116 VAL A CA 1
ATOM 913 C C . VAL A 1 116 ? 20.664 -1.241 -0.758 1.00 83.12 116 VAL A C 1
ATOM 915 O O . VAL A 1 116 ? 20.108 -1.695 0.241 1.00 83.12 116 VAL A O 1
ATOM 918 N N . GLY A 1 117 ? 20.791 0.073 -0.963 1.00 85.44 117 GLY A N 1
ATOM 919 C CA . GLY A 1 117 ? 20.324 1.089 -0.019 1.00 85.44 117 GLY A CA 1
ATOM 9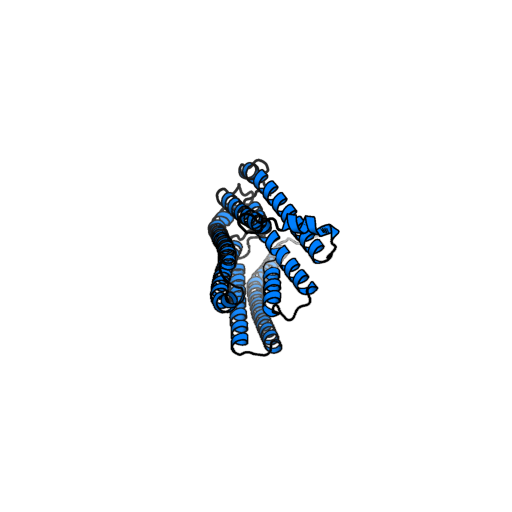20 C C . GLY A 1 117 ? 18.821 0.999 0.245 1.00 85.44 117 GLY A C 1
ATOM 921 O O . GLY A 1 117 ? 18.399 1.012 1.400 1.00 85.44 117 GLY A O 1
ATOM 922 N N . TYR A 1 118 ? 18.015 0.818 -0.807 1.00 85.06 118 TYR A N 1
ATOM 923 C CA . TYR A 1 118 ? 16.573 0.602 -0.680 1.00 85.06 118 TYR A CA 1
ATOM 924 C C . TYR A 1 118 ? 16.243 -0.681 0.097 1.00 85.06 118 TYR A C 1
ATOM 926 O O . TYR A 1 118 ? 15.369 -0.674 0.960 1.00 85.06 118 TYR A O 1
ATOM 934 N N . SER A 1 119 ? 16.972 -1.769 -0.156 1.00 88.44 119 SER A N 1
ATOM 935 C CA . SER A 1 119 ? 16.784 -3.046 0.544 1.00 88.44 119 SER A CA 1
ATOM 936 C C . SER A 1 119 ? 17.027 -2.904 2.048 1.00 88.44 119 SER A C 1
ATOM 938 O O . SER A 1 119 ? 16.192 -3.307 2.858 1.00 88.44 119 SER A O 1
ATOM 940 N N . VAL A 1 120 ? 18.136 -2.260 2.428 1.00 89.81 120 VAL A N 1
ATOM 941 C CA . VAL A 1 120 ? 18.455 -1.961 3.832 1.00 89.81 120 VAL A CA 1
ATOM 942 C C . VAL A 1 120 ? 17.385 -1.062 4.449 1.00 89.81 120 VAL A C 1
ATOM 944 O O . VAL A 1 120 ? 16.920 -1.330 5.554 1.00 89.81 120 VAL A O 1
ATOM 947 N N . TYR A 1 121 ? 16.947 -0.035 3.721 1.00 90.44 121 TYR A N 1
ATOM 948 C CA . TYR A 1 121 ? 15.892 0.871 4.162 1.00 90.44 121 TYR A CA 1
ATOM 949 C C . TYR A 1 121 ? 14.578 0.136 4.473 1.00 90.44 121 TYR A C 1
ATOM 951 O O . TYR A 1 121 ? 14.024 0.314 5.558 1.00 90.44 121 TYR A O 1
ATOM 959 N N . VAL A 1 122 ? 14.095 -0.726 3.572 1.00 89.00 122 VAL A N 1
ATOM 960 C CA . VAL A 1 122 ? 12.857 -1.499 3.777 1.00 89.00 122 VAL A CA 1
ATOM 961 C C . VAL A 1 122 ? 12.986 -2.444 4.972 1.00 89.00 122 VAL A C 1
ATOM 963 O O . VAL A 1 122 ? 12.076 -2.506 5.801 1.00 89.00 122 VAL A O 1
ATOM 966 N N . LEU A 1 123 ? 14.117 -3.147 5.097 1.00 91.69 123 LEU A N 1
ATOM 967 C CA . LEU A 1 123 ? 14.370 -4.057 6.216 1.00 91.69 123 LEU A CA 1
ATOM 968 C C . LEU A 1 123 ? 14.412 -3.319 7.557 1.00 91.69 123 LEU A C 1
ATOM 970 O O . LEU A 1 123 ? 13.803 -3.782 8.519 1.00 91.69 123 LEU A O 1
ATOM 974 N N . LEU A 1 124 ? 15.061 -2.153 7.620 1.00 90.81 124 LEU A N 1
ATOM 975 C CA . LEU A 1 124 ? 15.067 -1.311 8.818 1.00 90.81 124 LEU A CA 1
ATOM 976 C C . LEU A 1 124 ? 13.664 -0.808 9.156 1.00 90.81 124 LEU A C 1
ATOM 978 O O . LEU A 1 124 ? 13.269 -0.843 10.319 1.00 90.81 124 LEU A O 1
ATOM 982 N N . CYS A 1 125 ? 12.891 -0.390 8.154 1.00 89.19 125 CYS A N 1
ATOM 983 C CA . CYS A 1 125 ? 11.532 0.106 8.350 1.00 89.19 125 CYS A CA 1
ATOM 984 C C . CYS A 1 125 ? 10.615 -0.974 8.945 1.00 89.19 125 CYS A C 1
ATOM 986 O O . CYS A 1 125 ? 9.922 -0.742 9.938 1.00 89.19 125 CYS A O 1
ATOM 988 N N . ILE A 1 126 ? 10.660 -2.187 8.386 1.00 89.94 126 ILE A N 1
ATOM 989 C CA . ILE A 1 126 ? 9.865 -3.319 8.871 1.00 89.94 126 ILE A CA 1
ATOM 990 C C . ILE A 1 126 ? 10.399 -3.817 10.221 1.00 89.94 126 ILE A C 1
ATOM 992 O O . ILE A 1 126 ? 9.606 -4.048 11.134 1.00 89.94 126 ILE A O 1
ATOM 996 N N . GLY A 1 127 ? 11.717 -3.927 10.392 1.00 88.50 127 GLY A N 1
ATOM 997 C CA . GLY A 1 127 ? 12.349 -4.371 11.636 1.00 88.50 127 GLY A CA 1
ATOM 998 C C . GLY A 1 127 ? 12.035 -3.455 12.820 1.00 88.50 127 GLY A C 1
ATOM 999 O O . GLY A 1 127 ? 11.583 -3.933 13.860 1.00 88.50 127 GLY A O 1
ATOM 1000 N N . LEU A 1 128 ? 12.171 -2.137 12.641 1.00 87.38 128 LEU A N 1
ATOM 1001 C CA . LEU A 1 128 ? 11.813 -1.151 13.664 1.00 87.38 128 LEU A CA 1
ATOM 1002 C C . LEU A 1 128 ? 10.302 -1.129 13.930 1.00 87.38 128 LEU A C 1
ATOM 1004 O O . LEU A 1 128 ? 9.885 -0.987 15.079 1.00 87.38 128 LEU A O 1
ATOM 1008 N N . SER A 1 129 ? 9.466 -1.357 12.908 1.00 87.81 129 SER A N 1
ATOM 1009 C CA . SER A 1 129 ? 8.021 -1.524 13.119 1.00 87.81 129 SER A CA 1
ATOM 1010 C C . SER A 1 129 ? 7.697 -2.760 13.973 1.00 87.81 129 SER A C 1
ATOM 1012 O O . SER A 1 129 ? 6.827 -2.709 14.843 1.00 87.81 129 SER A O 1
ATOM 1014 N N . LEU A 1 130 ? 8.420 -3.868 13.781 1.00 87.75 130 LEU A N 1
ATOM 1015 C CA . LEU A 1 130 ? 8.232 -5.089 14.558 1.00 87.75 130 LEU A CA 1
ATOM 1016 C C . LEU A 1 130 ? 8.688 -4.898 16.009 1.00 87.75 130 LEU A C 1
ATOM 1018 O O . LEU A 1 130 ? 8.005 -5.356 16.925 1.00 87.75 130 LEU A O 1
ATOM 1022 N N . ASP A 1 131 ? 9.800 -4.194 16.222 1.00 86.62 131 ASP A N 1
ATOM 1023 C CA . ASP A 1 131 ? 10.282 -3.829 17.556 1.00 86.62 131 ASP A CA 1
ATOM 1024 C C . ASP A 1 131 ? 9.263 -2.953 18.306 1.00 86.62 131 ASP A C 1
ATOM 1026 O O . ASP A 1 131 ? 8.856 -3.274 19.425 1.00 86.62 131 ASP A O 1
ATOM 1030 N N . ALA A 1 132 ? 8.719 -1.929 17.639 1.00 84.31 132 ALA A N 1
ATOM 1031 C CA . ALA A 1 132 ? 7.675 -1.075 18.203 1.00 84.31 132 ALA A CA 1
ATOM 1032 C C . ALA A 1 132 ? 6.386 -1.846 18.567 1.00 84.31 132 ALA A C 1
ATOM 1034 O O . ALA A 1 132 ? 5.716 -1.516 19.548 1.00 84.31 132 ALA A O 1
ATOM 1035 N N . LEU A 1 133 ? 6.038 -2.904 17.822 1.00 84.00 133 LEU A N 1
ATOM 1036 C CA . LEU A 1 133 ? 4.907 -3.786 18.143 1.00 84.00 133 LEU A CA 1
ATOM 1037 C C . LEU A 1 133 ? 5.188 -4.737 19.316 1.00 84.00 133 LEU A C 1
ATOM 1039 O O . LEU A 1 133 ? 4.245 -5.181 19.986 1.00 84.00 133 LEU A O 1
ATOM 1043 N N . ARG A 1 134 ? 6.457 -5.079 19.577 1.00 82.12 134 ARG A N 1
ATOM 1044 C CA . ARG A 1 134 ? 6.837 -5.973 20.681 1.00 82.12 134 ARG A CA 1
ATOM 1045 C C . ARG A 1 134 ? 6.635 -5.305 22.037 1.00 82.12 134 ARG A C 1
ATOM 1047 O O . ARG A 1 134 ? 6.106 -5.972 22.923 1.00 82.12 134 ARG A O 1
ATOM 1054 N N . GLN A 1 135 ? 6.945 -4.017 22.171 1.00 77.25 135 GLN A N 1
ATOM 1055 C CA . GLN A 1 135 ? 6.835 -3.273 23.432 1.00 77.25 135 GLN A CA 1
ATOM 1056 C C . GLN A 1 135 ? 5.956 -2.014 23.282 1.00 77.25 135 GLN A C 1
ATOM 1058 O O . GLN A 1 135 ? 6.473 -0.898 23.241 1.00 77.25 135 GLN A O 1
ATOM 1063 N N . PRO A 1 136 ? 4.619 -2.152 23.181 1.00 76.12 136 PRO A N 1
ATOM 1064 C CA . PRO A 1 136 ? 3.740 -0.996 23.024 1.00 76.12 136 PRO A CA 1
ATOM 1065 C C . PRO A 1 136 ? 3.745 -0.117 24.284 1.00 76.12 136 PRO A C 1
ATOM 1067 O O . PRO A 1 136 ? 3.702 -0.626 25.404 1.00 76.12 136 PRO A O 1
ATOM 1070 N N . GLY A 1 137 ? 3.744 1.207 24.103 1.00 72.75 137 GLY A N 1
ATOM 1071 C CA . GLY A 1 137 ? 3.642 2.162 25.207 1.00 72.75 137 GLY A CA 1
ATOM 1072 C C . GLY A 1 137 ? 2.257 2.160 25.875 1.00 72.75 137 GLY A C 1
ATOM 1073 O O . GLY A 1 137 ? 1.288 1.636 25.301 1.00 72.75 137 GLY A O 1
ATOM 1074 N N . PRO A 1 138 ? 2.123 2.764 27.071 1.00 71.38 138 PRO A N 1
ATOM 1075 C CA . PRO A 1 138 ? 0.846 2.857 27.774 1.00 71.38 138 PRO A CA 1
ATOM 1076 C C . PRO A 1 138 ? -0.204 3.594 26.927 1.00 71.38 138 PRO A C 1
ATOM 1078 O O . PRO A 1 138 ? 0.100 4.518 26.170 1.00 71.38 138 PRO A O 1
ATOM 1081 N N . SER A 1 139 ? -1.465 3.154 27.003 1.00 72.25 139 SER A N 1
ATOM 1082 C CA . SER A 1 139 ? -2.579 3.816 26.314 1.00 72.25 139 SER A CA 1
ATOM 1083 C C . SER A 1 139 ? -3.338 4.707 27.290 1.00 72.25 139 SER A C 1
ATOM 1085 O O . SER A 1 139 ? -3.849 4.217 28.290 1.00 72.25 139 SER A O 1
ATOM 1087 N N . LYS A 1 140 ? -3.476 5.998 26.966 1.00 66.69 140 LYS A N 1
ATOM 1088 C CA . LYS A 1 140 ? -4.265 6.969 27.752 1.00 66.69 140 LYS A CA 1
ATOM 1089 C C . LYS A 1 140 ? -5.786 6.814 27.593 1.00 66.69 140 LYS A C 1
ATOM 1091 O O . LYS A 1 140 ? -6.545 7.526 28.238 1.00 66.69 140 LYS A O 1
ATOM 1096 N N . ARG A 1 141 ? -6.255 5.940 26.693 1.00 68.81 141 ARG A N 1
ATOM 1097 C CA . ARG A 1 141 ? -7.687 5.780 26.380 1.00 68.81 141 ARG A CA 1
ATOM 1098 C C . ARG A 1 141 ? -8.311 4.680 27.234 1.00 68.81 141 ARG A C 1
ATOM 1100 O O . ARG A 1 141 ? -7.756 3.585 27.326 1.00 68.81 141 ARG A O 1
ATOM 1107 N N . VAL A 1 142 ? -9.509 4.938 27.764 1.00 62.44 142 VAL A N 1
ATOM 1108 C CA . VAL A 1 142 ? -10.344 3.925 28.433 1.00 62.44 142 VAL A CA 1
ATOM 1109 C C . VAL A 1 142 ? -10.544 2.743 27.476 1.00 62.44 142 VAL A C 1
ATOM 1111 O O . VAL A 1 142 ? -10.934 2.933 26.326 1.00 62.44 142 VAL A O 1
ATOM 1114 N N . MET A 1 143 ? -10.212 1.527 27.924 1.00 64.69 143 MET A N 1
ATOM 1115 C CA . MET A 1 143 ? -10.220 0.287 27.122 1.00 64.69 143 MET A CA 1
ATOM 1116 C C . MET A 1 143 ? -9.215 0.224 25.944 1.00 64.69 143 MET A C 1
ATOM 1118 O O . MET A 1 143 ? -9.184 -0.763 25.206 1.00 64.69 143 MET A O 1
ATOM 1122 N N . GLY A 1 144 ? -8.342 1.223 25.769 1.00 67.88 144 GLY A N 1
ATOM 1123 C CA . GLY A 1 144 ? -7.396 1.294 24.646 1.00 67.88 144 GLY A CA 1
ATOM 1124 C C . GLY A 1 144 ? -6.349 0.174 24.638 1.00 67.88 144 GLY A C 1
ATOM 1125 O O . GLY A 1 144 ? -5.915 -0.267 23.573 1.00 67.88 144 GLY A O 1
ATOM 1126 N N . MET A 1 145 ? -5.984 -0.346 25.813 1.00 72.88 145 MET A N 1
ATOM 1127 C CA . MET A 1 145 ? -5.057 -1.479 25.930 1.00 72.88 145 MET A CA 1
ATOM 1128 C C . MET A 1 145 ? -5.656 -2.789 25.402 1.00 72.88 145 MET A C 1
ATOM 1130 O O . MET A 1 145 ? -4.967 -3.536 24.711 1.00 72.88 145 MET A O 1
ATOM 1134 N N . LEU A 1 146 ? -6.944 -3.044 25.651 1.00 72.88 146 LEU A N 1
ATOM 1135 C CA . LEU A 1 146 ? -7.632 -4.253 25.180 1.00 72.88 146 LEU A CA 1
ATOM 1136 C C . LEU A 1 146 ? -7.822 -4.244 23.658 1.00 72.88 146 LEU A C 1
ATOM 1138 O O . LEU A 1 146 ? -7.646 -5.273 23.005 1.00 72.88 146 LEU A O 1
ATOM 1142 N N . ALA A 1 147 ? -8.109 -3.077 23.075 1.00 71.38 147 ALA A N 1
ATOM 1143 C CA . ALA A 1 147 ? -8.156 -2.914 21.623 1.00 71.38 147 ALA A CA 1
ATOM 1144 C C . ALA A 1 147 ? -6.784 -3.174 20.972 1.00 71.38 147 ALA A C 1
ATOM 1146 O O . ALA A 1 147 ? -6.693 -3.914 19.990 1.00 71.38 147 ALA A O 1
ATOM 1147 N N . ARG A 1 148 ? -5.698 -2.650 21.562 1.00 76.50 148 ARG A N 1
ATOM 1148 C CA . ARG A 1 148 ? -4.323 -2.934 21.112 1.00 76.50 148 ARG A CA 1
ATOM 1149 C C . ARG A 1 148 ? -3.987 -4.420 21.206 1.00 76.50 148 ARG A C 1
ATOM 1151 O O . ARG A 1 148 ? -3.483 -4.998 20.252 1.00 76.50 148 ARG A O 1
ATOM 1158 N N . GLN A 1 149 ? -4.294 -5.080 22.317 1.00 80.69 149 GLN A N 1
ATOM 1159 C CA . GLN A 1 149 ? -3.990 -6.508 22.457 1.00 80.69 149 GLN A CA 1
ATOM 1160 C C . GLN A 1 149 ? -4.662 -7.367 21.375 1.00 80.69 149 GLN A C 1
ATOM 1162 O O . GLN A 1 149 ? -4.033 -8.290 20.866 1.00 80.69 149 GLN A O 1
ATOM 1167 N N . ARG A 1 150 ? -5.893 -7.030 20.965 1.00 80.25 150 ARG A N 1
ATOM 1168 C CA . ARG A 1 150 ? -6.615 -7.756 19.906 1.00 80.25 150 ARG A CA 1
ATOM 1169 C C . ARG A 1 150 ? -6.055 -7.521 18.504 1.00 80.25 150 ARG A C 1
ATOM 1171 O O . ARG A 1 150 ? -5.998 -8.466 17.724 1.00 80.25 150 ARG A O 1
ATOM 1178 N N . ALA A 1 151 ? -5.633 -6.298 18.186 1.00 82.75 151 ALA A N 1
ATOM 1179 C CA . ALA A 1 151 ? -5.081 -5.963 16.870 1.00 82.75 151 ALA A CA 1
ATOM 1180 C C . ALA A 1 151 ? -3.613 -6.388 16.703 1.00 82.75 151 ALA A C 1
ATOM 1182 O O . ALA A 1 151 ? -3.159 -6.657 15.591 1.00 82.75 151 ALA A O 1
ATOM 1183 N N . ARG A 1 152 ? -2.869 -6.487 17.810 1.00 84.06 152 ARG A N 1
ATOM 1184 C CA . ARG A 1 152 ? -1.442 -6.834 17.836 1.00 84.06 152 ARG A CA 1
ATOM 1185 C C . ARG A 1 152 ? -1.072 -8.113 17.068 1.00 84.06 152 ARG A C 1
ATOM 1187 O O . ARG A 1 152 ? -0.147 -8.015 16.265 1.00 84.06 152 ARG A O 1
ATOM 1194 N N . PRO A 1 153 ? -1.724 -9.281 17.250 1.00 89.25 153 PRO A N 1
ATOM 1195 C CA . PRO A 1 153 ? -1.343 -10.489 16.511 1.00 89.25 153 PRO A CA 1
ATOM 1196 C C . PRO A 1 153 ? -1.489 -10.318 14.993 1.00 89.25 153 PRO A C 1
ATOM 1198 O O . PRO A 1 153 ? -0.613 -10.746 14.246 1.00 89.25 153 PRO A O 1
ATOM 1201 N N . TRP A 1 154 ? -2.535 -9.621 14.538 1.00 90.12 154 TRP A N 1
ATOM 1202 C CA . TRP A 1 154 ? -2.766 -9.344 13.118 1.00 90.12 154 TRP A CA 1
ATOM 1203 C C . TRP A 1 154 ? -1.707 -8.407 12.528 1.00 90.12 154 TRP A C 1
ATOM 1205 O O . TRP A 1 154 ? -1.213 -8.654 11.430 1.00 90.12 154 TRP A O 1
ATOM 1215 N N . LEU A 1 155 ? -1.310 -7.367 13.270 1.00 88.06 155 LEU A N 1
ATOM 1216 C CA . LEU A 1 155 ? -0.258 -6.435 12.847 1.00 88.06 155 LEU A CA 1
ATOM 1217 C C . LEU A 1 155 ? 1.129 -7.088 12.829 1.00 88.06 155 LEU A C 1
ATOM 1219 O O . LEU A 1 155 ? 1.900 -6.844 11.906 1.00 88.06 155 LEU A O 1
ATOM 1223 N N . ILE A 1 156 ? 1.435 -7.948 13.806 1.00 89.94 156 ILE A N 1
ATOM 1224 C CA . ILE A 1 156 ? 2.685 -8.720 13.820 1.00 89.94 156 ILE A CA 1
ATOM 1225 C C . ILE A 1 156 ? 2.733 -9.663 12.616 1.00 89.94 156 ILE A C 1
ATOM 1227 O O . ILE A 1 156 ? 3.747 -9.696 11.920 1.00 89.94 156 ILE A O 1
ATOM 1231 N N . ALA A 1 157 ? 1.641 -10.383 12.338 1.00 91.88 157 ALA A N 1
ATOM 1232 C CA . ALA A 1 157 ? 1.552 -11.249 11.167 1.00 91.88 157 ALA A CA 1
ATOM 1233 C C . ALA A 1 157 ? 1.737 -10.447 9.868 1.00 91.88 157 ALA A C 1
ATOM 1235 O O . ALA A 1 157 ? 2.541 -10.837 9.027 1.00 91.88 157 ALA A O 1
ATOM 1236 N N . ALA A 1 158 ? 1.073 -9.294 9.726 1.00 91.94 158 ALA A N 1
ATOM 1237 C CA . ALA A 1 158 ? 1.221 -8.430 8.555 1.00 91.94 158 ALA A CA 1
ATOM 1238 C C . ALA A 1 158 ? 2.673 -7.958 8.356 1.00 91.94 158 ALA A C 1
ATOM 1240 O O . ALA A 1 158 ? 3.206 -8.095 7.256 1.00 91.94 158 ALA A O 1
ATOM 1241 N N . SER A 1 159 ? 3.340 -7.474 9.411 1.00 91.50 159 SER A N 1
ATOM 1242 C CA . SER A 1 159 ? 4.753 -7.074 9.341 1.00 91.50 159 SER A CA 1
ATOM 1243 C C . SER A 1 159 ? 5.680 -8.251 9.015 1.00 91.50 159 SER A C 1
ATOM 1245 O O . SER A 1 159 ? 6.645 -8.073 8.276 1.00 91.50 159 SER A O 1
ATOM 1247 N N . LEU A 1 160 ? 5.387 -9.459 9.514 1.00 92.25 160 LEU A N 1
ATOM 1248 C CA . LEU A 1 160 ? 6.155 -10.665 9.191 1.00 92.25 160 LEU A CA 1
ATOM 1249 C C . LEU A 1 160 ? 6.006 -11.044 7.712 1.00 92.25 160 LEU A C 1
ATOM 1251 O O . LEU A 1 160 ? 7.003 -11.303 7.045 1.00 92.25 160 LEU A O 1
ATOM 1255 N N . PHE A 1 161 ? 4.786 -11.025 7.172 1.00 92.94 161 PHE A N 1
ATOM 1256 C CA . PHE A 1 161 ? 4.568 -11.267 5.746 1.00 92.94 161 PHE A CA 1
ATOM 1257 C C . PHE A 1 161 ? 5.207 -10.176 4.879 1.00 92.94 161 PHE A C 1
ATOM 1259 O O . PHE A 1 161 ? 5.817 -10.507 3.868 1.00 92.94 161 PHE A O 1
ATOM 1266 N N . MET A 1 162 ? 5.161 -8.900 5.282 1.00 91.62 162 MET A N 1
ATOM 1267 C CA . MET A 1 162 ? 5.899 -7.832 4.593 1.00 91.62 162 MET A CA 1
ATOM 1268 C C . MET A 1 162 ? 7.417 -8.070 4.603 1.00 91.62 162 MET A C 1
ATOM 1270 O O . MET A 1 162 ? 8.072 -7.794 3.601 1.00 91.62 162 MET A O 1
ATOM 1274 N N . LEU A 1 163 ? 7.974 -8.608 5.695 1.00 91.69 163 LEU A N 1
ATOM 1275 C CA . LEU A 1 163 ? 9.386 -8.997 5.771 1.00 91.69 163 LEU A CA 1
ATOM 1276 C C . LEU A 1 163 ? 9.704 -10.149 4.805 1.00 91.69 163 LEU A C 1
ATOM 1278 O O . LEU A 1 163 ? 10.711 -10.114 4.109 1.00 91.69 163 LEU A O 1
ATOM 1282 N N . ILE A 1 164 ? 8.837 -11.162 4.733 1.00 93.06 164 ILE A N 1
ATOM 1283 C CA . ILE A 1 164 ? 9.001 -12.277 3.790 1.00 93.06 164 ILE A CA 1
ATOM 1284 C C . ILE A 1 164 ? 8.961 -11.759 2.349 1.00 93.06 164 ILE A C 1
ATOM 1286 O O . ILE A 1 164 ? 9.828 -12.110 1.554 1.00 93.06 164 ILE A O 1
ATOM 1290 N N . ILE A 1 165 ? 7.999 -10.887 2.024 1.00 91.69 165 ILE A N 1
ATOM 1291 C CA . ILE A 1 165 ? 7.897 -10.257 0.702 1.00 91.69 165 ILE A CA 1
ATOM 1292 C C . ILE A 1 165 ? 9.179 -9.481 0.383 1.00 91.69 165 ILE A C 1
ATOM 1294 O O . ILE A 1 165 ? 9.712 -9.626 -0.714 1.00 91.69 165 ILE A O 1
ATOM 1298 N N . SER A 1 166 ? 9.701 -8.683 1.320 1.00 89.31 166 SER A N 1
ATOM 1299 C CA . SER A 1 166 ? 10.904 -7.885 1.069 1.00 89.31 166 SER A CA 1
ATOM 1300 C C . SER A 1 166 ? 12.144 -8.753 0.859 1.00 89.31 166 SER A C 1
ATOM 1302 O O . SER A 1 166 ? 12.866 -8.526 -0.109 1.00 89.31 166 SER A O 1
ATOM 1304 N N . LEU A 1 167 ? 12.360 -9.792 1.676 1.00 90.62 167 LEU A N 1
ATOM 1305 C CA . LEU A 1 167 ? 13.447 -10.752 1.450 1.00 90.62 167 LEU A CA 1
ATOM 1306 C C . LEU A 1 167 ? 13.310 -11.466 0.104 1.00 90.62 167 LEU A C 1
ATOM 1308 O O . LEU A 1 167 ? 14.309 -11.648 -0.589 1.00 90.62 167 LEU A O 1
ATOM 1312 N N . LEU A 1 168 ? 12.091 -11.849 -0.277 1.00 89.81 168 LEU A N 1
ATOM 1313 C CA . LEU A 1 168 ? 11.848 -12.530 -1.541 1.00 89.81 168 LEU A CA 1
ATOM 1314 C C . LEU A 1 168 ? 12.162 -11.620 -2.733 1.00 89.81 168 LEU A C 1
ATOM 1316 O O . LEU A 1 168 ? 12.872 -12.038 -3.642 1.00 89.81 168 LEU A O 1
ATOM 1320 N N . VAL A 1 169 ? 11.727 -10.357 -2.700 1.00 86.62 169 VAL A N 1
ATOM 1321 C CA . VAL A 1 169 ? 12.056 -9.361 -3.735 1.00 86.62 169 VAL A CA 1
ATOM 1322 C C . VAL A 1 169 ? 13.568 -9.135 -3.828 1.00 86.62 169 VAL A C 1
ATOM 1324 O O . VAL A 1 169 ? 14.114 -9.118 -4.930 1.00 86.62 169 VAL A O 1
ATOM 1327 N N . ILE A 1 170 ? 14.262 -9.010 -2.691 1.00 86.62 170 ILE A N 1
ATOM 1328 C CA . ILE A 1 170 ? 15.726 -8.869 -2.656 1.00 86.62 170 ILE A CA 1
ATOM 1329 C C . ILE A 1 170 ? 16.396 -10.101 -3.279 1.00 86.62 170 ILE A C 1
ATOM 1331 O O . ILE A 1 170 ? 17.265 -9.956 -4.138 1.00 86.62 170 ILE A O 1
ATOM 1335 N N . GLY A 1 171 ? 15.967 -11.305 -2.894 1.00 86.56 171 GLY A N 1
ATOM 1336 C CA . GLY A 1 171 ? 16.494 -12.561 -3.427 1.00 86.56 171 GLY A CA 1
ATOM 1337 C C . GLY A 1 171 ? 16.304 -12.685 -4.940 1.00 86.56 171 GLY A C 1
ATOM 1338 O O . GLY A 1 171 ? 17.247 -13.030 -5.647 1.00 86.56 171 GLY A O 1
ATOM 1339 N N . VAL A 1 172 ? 15.122 -12.322 -5.450 1.00 84.19 172 VAL A N 1
ATOM 1340 C CA . VAL A 1 172 ? 14.827 -12.310 -6.892 1.00 84.19 172 VAL A CA 1
ATOM 1341 C C . VAL A 1 172 ? 15.714 -11.309 -7.634 1.00 84.19 172 VAL A C 1
ATOM 1343 O O . VAL A 1 172 ? 16.236 -11.637 -8.696 1.00 84.19 172 VAL A O 1
ATOM 1346 N N . MET A 1 173 ? 15.940 -10.114 -7.078 1.00 80.00 173 MET A N 1
ATOM 1347 C CA . MET A 1 173 ? 16.819 -9.112 -7.693 1.00 80.00 173 MET A CA 1
ATOM 1348 C C . MET A 1 173 ? 18.276 -9.579 -7.757 1.00 80.00 173 MET A C 1
ATOM 1350 O O . MET A 1 173 ? 18.924 -9.418 -8.789 1.00 80.00 173 MET A O 1
ATOM 1354 N N . VAL A 1 174 ? 18.791 -10.188 -6.684 1.00 82.25 174 VAL A N 1
ATOM 1355 C CA . VAL A 1 174 ? 20.148 -10.760 -6.665 1.00 82.25 174 VAL A CA 1
ATOM 1356 C C . VAL A 1 174 ? 20.271 -11.877 -7.699 1.00 82.25 174 VAL A C 1
ATOM 1358 O O . VAL A 1 174 ? 21.224 -11.885 -8.477 1.00 82.25 174 VAL A O 1
ATOM 1361 N N . TRP A 1 175 ? 19.289 -12.780 -7.741 1.00 83.00 175 TRP A N 1
ATOM 1362 C CA . TRP A 1 175 ? 19.244 -13.875 -8.705 1.00 83.00 175 TRP A CA 1
ATOM 1363 C C . TRP A 1 175 ? 19.248 -13.361 -10.152 1.00 83.00 175 TRP A C 1
ATOM 1365 O O . TRP A 1 175 ? 20.076 -13.793 -10.951 1.00 83.00 175 TRP A O 1
ATOM 1375 N N . LEU A 1 176 ? 18.414 -12.364 -10.468 1.00 75.56 176 LEU A N 1
ATOM 1376 C CA . LEU A 1 176 ? 18.338 -11.753 -11.799 1.00 75.56 176 LEU A CA 1
ATOM 1377 C C . LEU A 1 176 ? 19.673 -11.116 -12.229 1.00 75.56 176 LEU A C 1
ATOM 1379 O O . LEU A 1 176 ? 20.102 -11.251 -13.376 1.00 75.56 176 LEU A O 1
ATOM 1383 N N . VAL A 1 177 ? 20.363 -10.433 -11.309 1.00 75.12 177 VAL A N 1
ATOM 1384 C CA . VAL A 1 177 ? 21.668 -9.802 -11.579 1.00 75.12 177 VAL A CA 1
ATOM 1385 C C . VAL A 1 177 ? 22.771 -10.844 -11.789 1.00 75.12 177 VAL A C 1
ATOM 1387 O O . VAL A 1 177 ? 23.667 -10.634 -12.603 1.00 75.12 177 VAL A O 1
ATOM 1390 N N . GLN A 1 178 ? 22.735 -11.966 -11.070 1.00 76.88 178 GLN A N 1
ATOM 1391 C CA . GLN A 1 178 ? 23.731 -13.031 -11.222 1.00 76.88 178 GLN A CA 1
ATOM 1392 C C . GLN A 1 178 ? 23.533 -13.823 -12.517 1.00 76.88 178 GLN A C 1
ATOM 1394 O O . GLN A 1 178 ? 24.512 -14.126 -13.203 1.00 76.88 178 GLN A O 1
ATOM 1399 N N . ASP A 1 179 ? 22.283 -14.117 -12.874 1.00 73.19 179 ASP A N 1
ATOM 1400 C CA . ASP A 1 179 ? 21.952 -14.896 -14.069 1.00 73.19 179 ASP A CA 1
ATOM 1401 C C . ASP A 1 179 ? 22.207 -14.103 -15.365 1.00 73.19 179 ASP A C 1
ATOM 1403 O O . ASP A 1 179 ? 22.834 -14.608 -16.297 1.00 73.19 17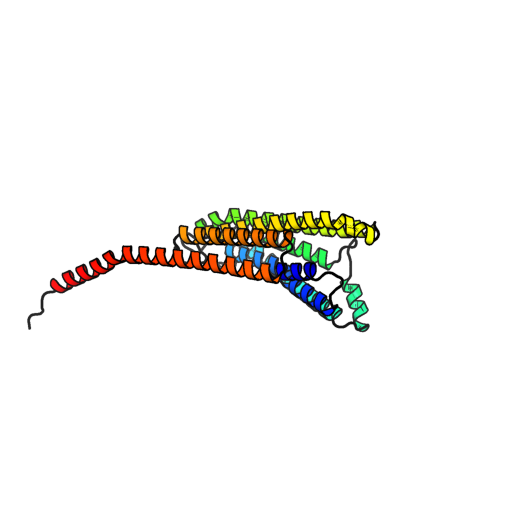9 ASP A O 1
ATOM 1407 N N . SER A 1 180 ? 21.879 -12.803 -15.373 1.00 68.94 180 SER A N 1
ATOM 1408 C CA . SER A 1 180 ? 22.154 -11.895 -16.504 1.00 68.94 180 SER A CA 1
ATOM 1409 C C . SER A 1 180 ? 23.640 -11.698 -16.827 1.00 68.94 180 SER A C 1
ATOM 1411 O O . SER A 1 180 ? 23.974 -11.207 -17.903 1.00 68.94 180 SER A O 1
ATOM 1413 N N . ARG A 1 181 ? 24.552 -12.090 -15.929 1.00 69.00 181 ARG A N 1
ATOM 1414 C CA . ARG A 1 181 ? 26.002 -12.071 -16.182 1.00 69.00 181 ARG A CA 1
ATOM 1415 C C . ARG A 1 181 ? 26.511 -13.286 -16.954 1.00 69.00 181 ARG A C 1
ATOM 1417 O O . ARG A 1 181 ? 27.600 -13.208 -17.510 1.00 69.00 181 ARG A O 1
ATOM 1424 N N . HIS A 1 182 ? 25.766 -14.392 -16.960 1.00 63.88 182 HIS A N 1
ATOM 1425 C CA . HIS A 1 182 ? 26.236 -15.678 -17.485 1.00 63.88 182 HIS A CA 1
ATOM 1426 C C . HIS A 1 182 ? 25.584 -16.077 -18.817 1.00 63.88 182 HIS A C 1
ATOM 1428 O O . HIS A 1 182 ? 26.085 -16.989 -19.472 1.00 63.88 182 HIS A O 1
ATOM 1434 N N . ARG A 1 183 ? 24.487 -15.430 -19.240 1.00 58.59 183 ARG A N 1
ATOM 1435 C CA . ARG A 1 183 ? 23.724 -15.809 -20.444 1.00 58.59 183 ARG A CA 1
ATOM 1436 C C . ARG A 1 183 ? 23.378 -14.603 -21.327 1.00 58.59 183 ARG A C 1
ATOM 1438 O O . ARG A 1 183 ? 23.172 -13.496 -20.835 1.00 58.59 183 ARG A O 1
ATOM 1445 N N . PHE A 1 184 ? 23.315 -14.816 -22.644 1.00 57.31 184 PHE A N 1
ATOM 1446 C CA . PHE A 1 184 ? 22.925 -13.796 -23.628 1.00 57.31 184 PHE A CA 1
ATOM 1447 C C . PHE A 1 184 ? 21.410 -13.495 -23.565 1.00 57.31 184 PHE A C 1
ATOM 1449 O O . PHE A 1 184 ? 20.591 -14.379 -23.330 1.00 57.31 184 PHE A O 1
ATOM 1456 N N . PHE A 1 185 ? 21.038 -12.235 -23.820 1.00 56.22 185 PHE A N 1
ATOM 1457 C CA . PHE A 1 185 ? 19.714 -11.626 -23.575 1.00 56.22 185 PHE A CA 1
ATOM 1458 C C . PHE A 1 185 ? 18.497 -12.359 -24.192 1.00 56.22 185 PHE A C 1
ATOM 1460 O O . PHE A 1 185 ? 17.388 -12.244 -23.674 1.00 56.22 185 PHE A O 1
ATOM 1467 N N . TRP A 1 186 ? 18.680 -13.109 -25.285 1.00 48.41 186 TRP A N 1
ATOM 1468 C CA . TRP A 1 186 ? 17.581 -13.699 -26.066 1.00 48.41 186 TRP A CA 1
ATOM 1469 C C . TRP A 1 186 ? 17.097 -15.068 -25.561 1.00 48.41 186 TRP A C 1
ATOM 1471 O O . TRP A 1 186 ? 15.891 -15.300 -25.540 1.00 48.41 186 TRP A O 1
ATOM 1481 N N . GLU A 1 187 ? 17.991 -15.941 -25.082 1.00 56.97 187 GLU A N 1
ATOM 1482 C CA . GLU A 1 187 ? 17.612 -17.233 -24.470 1.00 56.97 187 GLU A CA 1
ATOM 1483 C C . GLU A 1 187 ? 16.963 -17.045 -23.090 1.00 56.97 187 GLU A C 1
ATOM 1485 O O . GLU A 1 187 ? 16.125 -17.837 -22.667 1.00 56.97 187 GLU A O 1
ATOM 1490 N N . ILE A 1 188 ? 17.305 -15.947 -22.411 1.00 54.41 188 ILE A N 1
ATOM 1491 C CA . ILE A 1 188 ? 16.734 -15.550 -21.122 1.00 54.41 188 ILE A CA 1
ATOM 1492 C C . ILE A 1 188 ? 15.249 -15.188 -21.275 1.00 54.41 188 ILE A C 1
ATOM 1494 O O . ILE A 1 188 ? 14.444 -15.581 -20.441 1.00 54.41 188 ILE A O 1
ATOM 1498 N N . TYR A 1 189 ? 14.853 -14.466 -22.329 1.00 56.62 189 TYR A N 1
ATOM 1499 C CA . TYR A 1 189 ? 13.523 -13.844 -22.405 1.00 56.62 189 TYR A CA 1
ATOM 1500 C C . TYR A 1 189 ? 12.355 -14.846 -22.488 1.00 56.62 189 TYR A C 1
ATOM 1502 O O . TYR A 1 189 ? 11.318 -14.621 -21.863 1.00 56.62 189 TYR A O 1
ATOM 1510 N N . LEU A 1 190 ? 12.517 -15.957 -23.218 1.00 58.34 190 LEU A N 1
ATOM 1511 C CA . LEU A 1 190 ? 11.455 -16.959 -23.398 1.00 58.34 190 LEU A CA 1
ATOM 1512 C C . LEU A 1 190 ? 11.307 -17.891 -22.179 1.00 58.34 190 LEU A C 1
ATOM 1514 O O . LEU A 1 190 ? 10.184 -18.214 -21.803 1.00 58.34 190 LEU A O 1
ATOM 1518 N N . ASP A 1 191 ? 12.410 -18.242 -21.509 1.00 62.78 191 ASP A N 1
ATOM 1519 C CA . ASP A 1 191 ? 12.421 -19.155 -20.351 1.00 62.78 191 ASP A CA 1
ATOM 1520 C C . ASP A 1 191 ? 12.185 -18.428 -19.003 1.00 62.78 191 ASP A C 1
ATOM 1522 O O . ASP A 1 191 ? 11.691 -19.015 -18.032 1.00 62.78 191 ASP A O 1
ATOM 1526 N N . PHE A 1 192 ? 12.496 -17.124 -18.918 1.00 64.00 192 PHE A N 1
ATOM 1527 C CA . PHE A 1 192 ? 12.232 -16.311 -17.721 1.00 64.00 192 PHE A CA 1
ATOM 1528 C C . PHE A 1 192 ? 10.769 -15.927 -17.559 1.00 64.00 192 PHE A C 1
ATOM 1530 O O . PHE A 1 192 ? 10.342 -15.717 -16.424 1.00 64.00 192 PHE A O 1
ATOM 1537 N N . HIS A 1 193 ? 10.002 -15.805 -18.645 1.00 70.62 193 HIS A N 1
ATOM 1538 C CA . HIS A 1 193 ? 8.656 -15.238 -18.569 1.00 70.62 193 HIS A CA 1
ATOM 1539 C C . HIS A 1 193 ? 7.759 -16.033 -17.609 1.00 70.62 193 HIS A C 1
ATOM 1541 O O . HIS A 1 193 ? 7.123 -15.455 -16.729 1.00 70.62 193 HIS A O 1
ATOM 1547 N N . GLU A 1 194 ? 7.792 -17.366 -17.688 1.00 77.88 194 GLU A N 1
ATOM 1548 C CA . GLU A 1 194 ? 6.997 -18.232 -16.814 1.00 77.88 194 GLU A CA 1
ATOM 1549 C C . GLU A 1 194 ? 7.492 -18.220 -15.355 1.00 77.88 194 GLU A C 1
ATOM 1551 O O . GLU A 1 194 ? 6.696 -18.256 -14.413 1.00 77.88 194 GLU A O 1
ATOM 1556 N N . ARG A 1 195 ? 8.812 -18.153 -15.129 1.00 79.81 195 ARG A N 1
ATOM 1557 C CA . ARG A 1 195 ? 9.374 -18.099 -13.766 1.00 79.81 195 ARG A CA 1
ATOM 1558 C C . ARG A 1 195 ? 9.086 -16.759 -13.093 1.00 79.81 195 ARG A C 1
ATOM 1560 O O . ARG A 1 195 ? 8.655 -16.752 -11.942 1.00 79.81 195 ARG A O 1
ATOM 1567 N N . ILE A 1 196 ? 9.266 -15.644 -13.807 1.00 80.00 196 ILE A N 1
ATOM 1568 C CA . ILE A 1 196 ? 8.922 -14.301 -13.322 1.00 80.00 196 ILE A CA 1
ATOM 1569 C C . ILE A 1 196 ? 7.421 -14.226 -13.034 1.00 80.00 196 ILE A C 1
ATOM 1571 O O . ILE A 1 196 ? 7.047 -13.765 -11.961 1.00 80.00 196 ILE A O 1
ATOM 1575 N N . ALA A 1 197 ? 6.568 -14.726 -13.934 1.00 81.81 197 ALA A N 1
ATOM 1576 C CA . ALA A 1 197 ? 5.120 -14.716 -13.732 1.00 81.81 197 ALA A CA 1
ATOM 1577 C C . ALA A 1 197 ? 4.702 -15.501 -12.476 1.00 81.81 197 ALA A C 1
ATOM 1579 O O . ALA A 1 197 ? 3.875 -15.028 -11.699 1.00 81.81 197 ALA A O 1
ATOM 1580 N N . ARG A 1 198 ? 5.308 -16.672 -12.219 1.00 87.56 198 ARG A N 1
ATOM 1581 C CA . ARG A 1 198 ? 5.059 -17.440 -10.985 1.00 87.56 198 ARG A CA 1
ATOM 1582 C C . ARG A 1 198 ? 5.517 -16.700 -9.727 1.00 87.56 198 ARG A C 1
ATOM 1584 O O . ARG A 1 198 ? 4.818 -16.745 -8.717 1.00 87.56 198 ARG A O 1
ATOM 1591 N N . LEU A 1 199 ? 6.660 -16.016 -9.778 1.00 86.38 199 LEU A N 1
ATOM 1592 C CA . LEU A 1 199 ? 7.157 -15.206 -8.662 1.00 86.38 199 LEU A CA 1
ATOM 1593 C C . LEU A 1 199 ? 6.272 -13.982 -8.401 1.00 86.38 199 LEU A C 1
ATOM 1595 O O . LEU A 1 199 ? 5.971 -13.692 -7.246 1.00 86.38 199 LEU A O 1
ATOM 1599 N N . ASP A 1 200 ? 5.816 -13.297 -9.447 1.00 85.38 200 ASP A N 1
ATOM 1600 C CA . ASP A 1 200 ? 4.894 -12.164 -9.328 1.00 85.38 200 ASP A CA 1
ATOM 1601 C C . ASP A 1 200 ? 3.535 -12.600 -8.761 1.00 85.38 200 ASP A C 1
ATOM 1603 O O . ASP A 1 200 ? 3.001 -11.955 -7.855 1.00 85.38 200 ASP A O 1
ATOM 1607 N N . LEU A 1 201 ? 3.020 -13.754 -9.202 1.00 88.25 201 LEU A N 1
ATOM 1608 C CA . LEU A 1 201 ? 1.805 -14.352 -8.650 1.00 88.25 201 LEU A CA 1
ATOM 1609 C C . LEU A 1 201 ? 1.970 -14.688 -7.161 1.00 88.25 201 LEU A C 1
ATOM 1611 O O . LEU A 1 201 ? 1.077 -14.399 -6.362 1.00 88.25 201 LEU A O 1
ATOM 1615 N N . LEU A 1 202 ? 3.116 -15.258 -6.775 1.00 92.38 202 LEU A N 1
ATOM 1616 C CA . LEU A 1 202 ? 3.447 -15.543 -5.380 1.00 92.38 202 LEU A CA 1
ATOM 1617 C C . LEU A 1 202 ? 3.474 -14.246 -4.552 1.00 92.38 202 LEU A C 1
ATOM 1619 O O . LEU A 1 202 ? 2.776 -14.155 -3.543 1.00 92.38 202 LEU A O 1
ATOM 1623 N N . ILE A 1 203 ? 4.224 -13.227 -4.989 1.00 89.44 203 ILE A N 1
ATOM 1624 C CA . ILE A 1 203 ? 4.322 -11.926 -4.306 1.00 89.44 203 ILE A CA 1
ATOM 1625 C C . ILE A 1 203 ? 2.940 -11.283 -4.175 1.00 89.44 203 ILE A C 1
ATOM 1627 O O . ILE A 1 203 ? 2.560 -10.863 -3.082 1.00 89.44 203 ILE A O 1
ATOM 1631 N N . SER A 1 204 ? 2.162 -11.252 -5.255 1.00 89.88 204 SER A N 1
ATOM 1632 C CA . SER A 1 204 ? 0.804 -10.706 -5.268 1.00 89.88 204 SER A CA 1
ATOM 1633 C C . SER A 1 204 ? -0.126 -11.457 -4.310 1.00 89.88 204 SER A C 1
ATOM 1635 O O . SER A 1 204 ? -0.906 -10.831 -3.587 1.00 89.88 204 SER A O 1
ATOM 1637 N N . GLY A 1 205 ? 0.002 -12.784 -4.224 1.00 92.31 205 GLY A N 1
ATOM 1638 C CA . GLY A 1 205 ? -0.696 -13.610 -3.240 1.00 92.31 205 GLY A CA 1
ATOM 1639 C C . GLY A 1 205 ? -0.329 -13.248 -1.798 1.00 92.31 205 GLY A C 1
ATOM 1640 O O . GLY A 1 205 ? -1.218 -13.043 -0.970 1.00 92.31 205 GLY A O 1
ATOM 1641 N N . LEU A 1 206 ? 0.963 -13.083 -1.493 1.00 92.81 206 LEU A N 1
ATOM 1642 C CA . LEU A 1 206 ? 1.408 -12.638 -0.168 1.00 92.81 206 LEU A CA 1
ATOM 1643 C C . LEU A 1 206 ? 0.914 -11.218 0.156 1.00 92.81 206 LEU A C 1
ATOM 1645 O O . LEU A 1 206 ? 0.476 -10.967 1.278 1.00 92.81 206 LEU A O 1
ATOM 1649 N N . ILE A 1 207 ? 0.932 -10.293 -0.809 1.00 91.25 207 ILE A N 1
ATOM 1650 C CA . ILE A 1 207 ? 0.383 -8.938 -0.633 1.00 91.25 207 ILE A CA 1
ATOM 1651 C C . ILE A 1 207 ? -1.117 -9.011 -0.322 1.00 91.25 207 ILE A C 1
ATOM 1653 O O . ILE A 1 207 ? -1.587 -8.304 0.570 1.00 91.25 207 ILE A O 1
ATOM 1657 N N . CYS A 1 208 ? -1.866 -9.887 -0.996 1.00 92.31 208 CYS A N 1
ATOM 1658 C CA . CYS A 1 208 ? -3.280 -10.117 -0.702 1.00 92.31 208 CYS A CA 1
ATOM 1659 C C . CYS A 1 208 ? -3.485 -10.566 0.754 1.00 92.31 208 CYS A C 1
ATOM 1661 O O . CYS A 1 208 ? -4.301 -9.982 1.471 1.00 92.31 208 CYS A O 1
ATOM 1663 N N . VAL A 1 209 ? -2.679 -11.521 1.236 1.00 94.19 209 VAL A N 1
ATOM 1664 C CA . VAL A 1 209 ? -2.694 -11.950 2.645 1.00 94.19 209 VAL A CA 1
ATOM 1665 C C . VAL A 1 209 ? -2.418 -10.771 3.582 1.00 94.19 209 VAL A C 1
ATOM 1667 O O . VAL A 1 209 ? -3.174 -10.560 4.529 1.00 94.19 209 VAL A O 1
ATOM 1670 N N . VAL A 1 210 ? -1.401 -9.949 3.305 1.00 92.50 210 VAL A N 1
ATOM 1671 C CA . VAL A 1 210 ? -1.093 -8.748 4.102 1.00 92.50 210 VAL A CA 1
ATOM 1672 C C . VAL A 1 210 ? -2.284 -7.789 4.153 1.00 92.50 210 VAL A C 1
ATOM 1674 O O . VAL A 1 210 ? -2.658 -7.345 5.238 1.00 92.50 210 VAL A O 1
ATOM 1677 N N . VAL A 1 211 ? -2.921 -7.492 3.016 1.00 90.81 211 VAL A N 1
ATOM 1678 C CA . VAL A 1 211 ? -4.099 -6.608 2.956 1.00 90.81 211 VAL A CA 1
ATOM 1679 C C . VAL A 1 211 ? -5.247 -7.164 3.801 1.00 90.81 211 VAL A C 1
ATOM 1681 O O . VAL A 1 211 ? -5.888 -6.408 4.536 1.00 90.81 211 VAL A O 1
ATOM 1684 N N . LEU A 1 212 ? -5.479 -8.479 3.757 1.00 92.06 212 LEU A N 1
ATOM 1685 C CA . LEU A 1 212 ? -6.500 -9.128 4.576 1.00 92.06 212 LEU A CA 1
ATOM 1686 C C . LEU A 1 212 ? -6.187 -9.027 6.073 1.00 92.06 212 LEU A C 1
ATOM 1688 O O . LEU A 1 212 ? -7.068 -8.661 6.852 1.00 92.06 212 LEU A O 1
ATOM 1692 N N . LEU A 1 213 ? -4.940 -9.290 6.476 1.00 90.94 213 LEU A N 1
ATOM 1693 C CA . LEU A 1 213 ? -4.493 -9.185 7.869 1.00 90.94 213 LEU A CA 1
ATOM 1694 C C . LEU A 1 213 ? -4.611 -7.751 8.398 1.00 90.94 213 LEU A C 1
ATOM 1696 O O . LEU A 1 213 ? -5.092 -7.546 9.511 1.00 90.94 213 LEU A O 1
ATOM 1700 N N . VAL A 1 214 ? -4.233 -6.752 7.595 1.00 88.88 214 VAL A N 1
ATOM 1701 C CA . VAL A 1 214 ? -4.376 -5.333 7.951 1.00 88.88 214 VAL A CA 1
ATOM 1702 C C . VAL A 1 214 ? -5.847 -4.951 8.099 1.00 88.88 214 VAL A C 1
ATOM 1704 O O . VAL A 1 214 ? -6.210 -4.287 9.068 1.00 88.88 214 VAL A O 1
ATOM 1707 N N . GLY A 1 215 ? -6.718 -5.402 7.194 1.00 86.75 215 GLY A N 1
ATOM 1708 C CA . GLY A 1 215 ? -8.157 -5.172 7.316 1.00 86.75 215 GLY A CA 1
ATOM 1709 C C . GLY A 1 215 ? -8.750 -5.799 8.580 1.00 86.75 215 GLY A C 1
ATOM 1710 O O . GLY A 1 215 ? -9.495 -5.134 9.300 1.00 86.75 215 GLY A O 1
ATOM 1711 N N . GLN A 1 216 ? -8.352 -7.031 8.921 1.00 87.12 216 GLN A N 1
ATOM 1712 C CA . GLN A 1 216 ? -8.737 -7.669 10.187 1.00 87.12 216 GLN A CA 1
ATOM 1713 C C . GLN A 1 216 ? -8.210 -6.898 11.401 1.00 87.12 216 GLN A C 1
ATOM 1715 O O . GLN A 1 216 ? -8.956 -6.678 12.357 1.00 87.12 216 GLN A O 1
ATOM 1720 N N . ALA A 1 217 ? -6.963 -6.416 11.348 1.00 84.19 217 ALA A N 1
ATOM 1721 C CA . ALA A 1 217 ? -6.398 -5.571 12.391 1.00 84.19 217 ALA A CA 1
ATOM 1722 C C . ALA A 1 217 ? -7.257 -4.317 12.596 1.00 84.19 217 ALA A C 1
ATOM 1724 O O . ALA A 1 217 ? -7.684 -4.069 13.718 1.00 84.19 217 ALA A O 1
ATOM 1725 N N . ILE A 1 218 ? -7.600 -3.585 11.530 1.00 82.31 218 ILE A N 1
ATOM 1726 C CA . ILE A 1 218 ? -8.426 -2.366 11.593 1.00 82.31 218 ILE A CA 1
ATOM 1727 C C . ILE A 1 218 ? -9.806 -2.656 12.191 1.00 82.31 218 ILE A C 1
ATOM 1729 O O . ILE A 1 218 ? -10.258 -1.936 13.081 1.00 82.31 218 ILE A O 1
ATOM 1733 N N . VAL A 1 219 ? -10.462 -3.726 11.736 1.00 80.62 219 VAL A N 1
ATOM 1734 C CA . VAL A 1 219 ? -11.788 -4.120 12.223 1.00 80.62 219 VAL A CA 1
ATOM 1735 C C . VAL A 1 219 ? -11.747 -4.522 13.701 1.00 80.62 219 VAL A C 1
ATOM 1737 O O . VAL A 1 219 ? -12.642 -4.157 14.461 1.00 80.62 219 VAL A O 1
ATOM 1740 N N . SER A 1 220 ? -10.697 -5.234 14.120 1.00 74.81 220 SER A N 1
ATOM 1741 C CA . SER A 1 220 ? -10.483 -5.635 15.516 1.00 74.81 220 SER A CA 1
ATOM 1742 C C . SER A 1 220 ? -10.049 -4.478 16.421 1.00 74.81 220 SER A C 1
ATOM 1744 O O . SER A 1 220 ? -10.274 -4.536 17.630 1.00 74.81 220 SER A O 1
ATOM 1746 N N . TYR A 1 221 ? -9.437 -3.436 15.845 1.00 70.62 221 TYR A N 1
ATO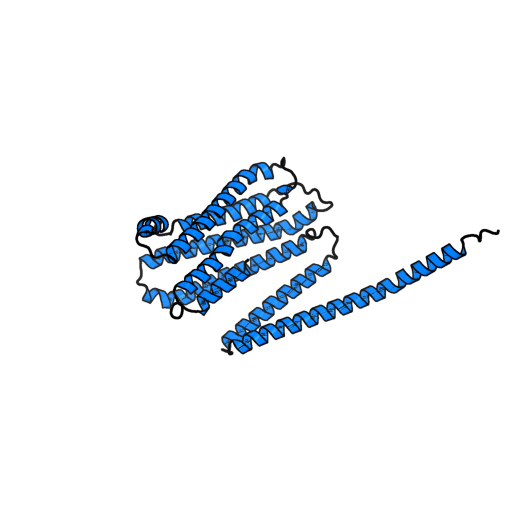M 1747 C CA . TYR A 1 221 ? -8.842 -2.339 16.596 1.00 70.62 221 TYR A CA 1
ATOM 1748 C C . TYR A 1 221 ? -9.859 -1.302 17.078 1.00 70.62 221 TYR A C 1
ATOM 1750 O O . TYR A 1 221 ? -9.451 -0.489 17.888 1.00 70.62 221 TYR A O 1
ATOM 1758 N N . GLU A 1 222 ? -11.134 -1.333 16.644 1.00 66.12 222 GLU A N 1
ATOM 1759 C CA . GLU A 1 222 ? -12.342 -0.616 17.153 1.00 66.12 222 GLU A CA 1
ATOM 1760 C C . GLU A 1 222 ? -12.248 0.906 17.487 1.00 66.12 222 GLU A C 1
ATOM 1762 O O . GLU A 1 222 ? -13.272 1.560 17.653 1.00 66.12 222 GLU A O 1
ATOM 1767 N N . VAL A 1 223 ? -11.063 1.520 17.551 1.00 51.16 223 VAL A N 1
ATOM 1768 C CA . VAL A 1 223 ? -10.745 2.691 18.394 1.00 51.16 223 VAL A CA 1
ATOM 1769 C C . VAL A 1 223 ? -10.241 3.891 17.581 1.00 51.16 223 VAL A C 1
ATOM 1771 O O . VAL A 1 223 ? -10.006 4.967 18.136 1.00 51.16 223 VAL A O 1
ATOM 1774 N N . PHE A 1 224 ? -10.147 3.789 16.252 1.00 50.06 224 PHE A N 1
ATOM 1775 C CA . PHE A 1 224 ? -9.891 4.969 15.412 1.00 50.06 224 PHE A CA 1
ATOM 1776 C C . PHE A 1 224 ? -11.014 6.016 15.487 1.00 50.06 224 PHE A C 1
ATOM 1778 O O . PHE A 1 224 ? -10.775 7.187 15.221 1.00 50.06 224 PHE A O 1
ATOM 1785 N N . THR A 1 225 ? -12.214 5.628 15.909 1.00 52.47 225 THR A N 1
ATOM 1786 C CA . THR A 1 225 ? -13.420 6.464 15.838 1.00 52.47 225 THR A CA 1
ATOM 1787 C C . THR A 1 225 ? -13.832 7.107 17.158 1.00 52.47 225 THR A C 1
ATOM 1789 O O . THR A 1 225 ? -14.776 7.891 17.164 1.00 52.47 225 THR A O 1
ATOM 1792 N N . GLY A 1 226 ? -13.150 6.810 18.275 1.00 51.06 226 GLY A N 1
ATOM 1793 C CA . GLY A 1 226 ? -13.403 7.450 19.579 1.00 51.06 226 GLY A CA 1
ATOM 1794 C C . GLY A 1 226 ? -14.821 7.259 20.142 1.00 51.06 226 GLY A C 1
ATOM 1795 O O . GLY A 1 226 ? -15.153 7.828 21.175 1.00 51.06 226 GLY A O 1
ATOM 1796 N N . LYS A 1 227 ? -15.650 6.454 19.472 1.00 53.69 227 LYS A N 1
ATOM 1797 C CA . LYS A 1 227 ? -17.027 6.113 19.819 1.00 53.69 227 LYS A CA 1
ATOM 1798 C C . LYS A 1 227 ? -17.154 4.596 19.793 1.00 53.69 227 LYS A C 1
ATOM 1800 O O . LYS A 1 227 ? -16.561 3.946 18.932 1.00 53.69 227 LYS A O 1
ATOM 1805 N N . THR A 1 228 ? -17.939 4.041 20.708 1.00 52.41 228 THR A N 1
ATOM 1806 C CA . THR A 1 228 ? -18.315 2.623 20.747 1.00 52.41 228 THR A CA 1
ATOM 1807 C C . THR A 1 228 ? -19.202 2.290 19.543 1.00 52.41 228 THR A C 1
ATOM 1809 O O . THR A 1 228 ? -20.423 2.208 19.637 1.00 52.41 228 THR A O 1
ATOM 1812 N N . LEU A 1 229 ? -18.608 2.153 18.356 1.00 52.38 229 LEU A N 1
ATOM 1813 C CA . LEU A 1 229 ? -19.362 1.732 17.180 1.00 52.38 229 LEU A CA 1
ATOM 1814 C C . LEU A 1 229 ? -19.854 0.290 17.368 1.00 52.38 229 LEU A C 1
ATOM 1816 O O . LEU A 1 229 ? -19.124 -0.551 17.899 1.00 52.38 229 LEU A O 1
ATOM 1820 N N . PRO A 1 230 ? -21.072 -0.035 16.901 1.00 56.12 230 PRO A N 1
ATOM 1821 C CA . PRO A 1 230 ? -21.598 -1.389 16.961 1.00 56.12 230 PRO A CA 1
ATOM 1822 C C . PRO A 1 230 ? -20.704 -2.344 16.153 1.00 56.12 230 PRO A C 1
ATOM 1824 O O . PRO A 1 230 ? -20.700 -2.365 14.922 1.00 56.12 230 PRO A O 1
ATOM 1827 N N . ARG A 1 231 ? -19.964 -3.175 16.891 1.00 62.12 231 ARG A N 1
ATOM 1828 C CA . ARG A 1 231 ? -18.941 -4.158 16.481 1.00 62.12 231 ARG A CA 1
ATOM 1829 C C . ARG A 1 231 ? -19.273 -5.012 15.247 1.00 62.12 231 ARG A C 1
ATOM 1831 O O . ARG A 1 231 ? -18.398 -5.404 14.475 1.00 62.12 231 ARG A O 1
ATOM 1838 N N . ARG A 1 232 ? -20.558 -5.304 15.032 1.00 67.19 232 ARG A N 1
ATOM 1839 C CA . ARG A 1 232 ? -21.053 -6.137 13.920 1.00 67.19 232 ARG A CA 1
ATOM 1840 C C . ARG A 1 232 ? -21.208 -5.375 12.597 1.00 67.19 232 ARG A C 1
ATOM 1842 O O . ARG A 1 232 ? -21.281 -6.003 11.547 1.00 67.19 232 ARG A O 1
ATOM 1849 N N . GLY A 1 233 ? -21.269 -4.044 12.629 1.00 72.56 233 GLY A N 1
ATOM 1850 C CA . GLY A 1 233 ? -21.415 -3.224 11.427 1.00 72.56 233 GLY A CA 1
ATOM 1851 C C . GLY A 1 233 ? -20.136 -3.208 10.594 1.00 72.56 233 GLY A C 1
ATOM 1852 O O . GLY A 1 233 ? -20.163 -3.552 9.415 1.00 72.56 233 GLY A O 1
ATOM 1853 N N . LEU A 1 234 ? -19.003 -2.865 11.210 1.00 75.88 234 LEU A N 1
ATOM 1854 C CA . LEU A 1 234 ? -17.722 -2.704 10.513 1.00 75.88 234 LEU A CA 1
ATOM 1855 C C . LEU A 1 234 ? -17.201 -4.027 9.925 1.00 75.88 234 LEU A C 1
ATOM 1857 O O . LEU A 1 234 ? -16.783 -4.068 8.772 1.00 75.88 234 LEU A O 1
ATOM 1861 N N . THR A 1 235 ? -17.314 -5.122 10.683 1.00 80.00 235 THR A N 1
ATOM 1862 C CA . THR A 1 235 ? -16.986 -6.488 10.227 1.00 80.00 235 THR A CA 1
ATOM 1863 C C . THR A 1 235 ? -17.774 -6.883 8.974 1.00 80.00 235 THR A C 1
ATOM 1865 O O . THR A 1 235 ? -17.199 -7.404 8.020 1.00 80.00 235 THR A O 1
ATOM 1868 N N . ARG A 1 236 ? -19.083 -6.589 8.930 1.00 81.69 236 ARG A N 1
ATOM 1869 C CA . ARG A 1 236 ? -19.929 -6.850 7.752 1.00 81.69 236 ARG A CA 1
ATOM 1870 C C . ARG A 1 236 ? -19.514 -6.022 6.540 1.00 81.69 236 ARG A C 1
ATOM 1872 O O . ARG A 1 236 ? -19.489 -6.561 5.438 1.00 81.69 236 ARG A O 1
ATOM 1879 N N . HIS A 1 237 ? -19.203 -4.739 6.726 1.00 82.06 237 HIS A N 1
ATOM 1880 C CA . HIS A 1 237 ? -18.747 -3.878 5.629 1.00 82.06 237 HIS A CA 1
ATOM 1881 C C . HIS A 1 237 ? -17.403 -4.351 5.073 1.00 82.06 237 HIS A C 1
ATOM 1883 O O . HIS A 1 237 ? -17.249 -4.435 3.859 1.00 82.06 237 HIS A O 1
ATOM 1889 N N . TRP A 1 238 ? -16.475 -4.743 5.947 1.00 86.12 238 TRP A N 1
ATOM 1890 C CA . TRP A 1 238 ? -15.195 -5.317 5.544 1.00 86.12 238 TRP A CA 1
ATOM 1891 C C . TRP A 1 238 ? -15.369 -6.604 4.728 1.00 86.12 238 TRP A C 1
ATOM 1893 O O . TRP A 1 238 ? -14.839 -6.702 3.626 1.00 86.12 238 TRP A O 1
ATOM 1903 N N . TYR A 1 239 ? -16.175 -7.558 5.208 1.00 87.06 239 TYR A N 1
ATOM 1904 C CA . TYR A 1 239 ? -16.420 -8.806 4.477 1.00 87.06 239 TYR A CA 1
ATOM 1905 C C . TYR A 1 239 ? -17.066 -8.561 3.107 1.00 87.06 239 TYR A C 1
ATOM 1907 O O . TYR A 1 239 ? -16.662 -9.157 2.112 1.00 87.06 239 TYR A O 1
ATOM 1915 N N . ARG A 1 240 ? -18.031 -7.635 3.032 1.00 87.00 240 ARG A N 1
ATOM 1916 C CA . ARG A 1 240 ? -18.638 -7.208 1.764 1.00 87.00 240 ARG A CA 1
ATOM 1917 C C . ARG A 1 240 ? -17.598 -6.610 0.814 1.00 87.00 240 ARG A C 1
ATOM 1919 O O . ARG A 1 240 ? -17.585 -6.975 -0.354 1.00 87.00 240 ARG A O 1
ATOM 1926 N N . ALA A 1 241 ? -16.712 -5.743 1.299 1.00 86.19 241 ALA A N 1
ATOM 1927 C CA . ALA A 1 241 ? -15.654 -5.158 0.478 1.00 86.19 241 ALA A CA 1
ATOM 1928 C C . ALA A 1 241 ? -14.677 -6.220 -0.059 1.00 86.19 241 ALA A C 1
ATOM 1930 O O . ALA A 1 241 ? -14.318 -6.180 -1.234 1.00 86.19 241 ALA A O 1
ATOM 1931 N N . VAL A 1 242 ? -14.298 -7.201 0.770 1.00 89.50 242 VAL A N 1
ATOM 1932 C CA . VAL A 1 242 ? -13.457 -8.336 0.349 1.00 89.50 242 VAL A CA 1
ATOM 1933 C C . VAL A 1 242 ? -14.161 -9.169 -0.723 1.00 89.50 242 VAL A C 1
ATOM 1935 O O . VAL A 1 242 ? -13.554 -9.476 -1.747 1.00 89.50 242 VAL A O 1
ATOM 1938 N N . LEU A 1 243 ? -15.446 -9.481 -0.527 1.00 89.25 243 LEU A N 1
ATOM 1939 C CA . LEU A 1 243 ? -16.242 -10.235 -1.495 1.00 89.25 243 LEU A CA 1
ATOM 1940 C C . LEU A 1 243 ? -16.371 -9.493 -2.833 1.00 89.25 243 LEU A C 1
ATOM 1942 O O . LEU A 1 243 ? -16.214 -10.112 -3.881 1.00 89.25 243 LEU A O 1
ATOM 1946 N N . LEU A 1 244 ? -16.608 -8.177 -2.804 1.00 87.31 244 LEU A N 1
ATOM 1947 C CA . LEU A 1 244 ? -16.649 -7.354 -4.013 1.00 87.31 244 LEU A CA 1
ATOM 1948 C C . LEU A 1 244 ? -15.315 -7.391 -4.752 1.00 87.31 244 LEU A C 1
ATOM 1950 O O . LEU A 1 244 ? -15.298 -7.656 -5.948 1.00 87.31 244 LEU A O 1
ATOM 1954 N N . SER A 1 245 ? -14.213 -7.146 -4.038 1.00 86.38 245 SER A N 1
ATOM 1955 C CA . SER A 1 245 ? -12.871 -7.131 -4.621 1.00 86.38 245 SER A CA 1
ATOM 1956 C C . SER A 1 245 ? -12.547 -8.471 -5.289 1.00 86.38 245 SER A C 1
ATOM 1958 O O . SER A 1 245 ? -12.175 -8.505 -6.463 1.00 86.38 245 SER A O 1
ATOM 1960 N N . GLY A 1 246 ? -12.800 -9.583 -4.589 1.00 88.62 246 GLY A N 1
ATOM 1961 C CA . GLY A 1 246 ? -12.637 -10.929 -5.139 1.00 88.62 246 GLY A CA 1
ATOM 1962 C C . GLY A 1 246 ? -13.520 -11.179 -6.363 1.00 88.62 246 GLY A C 1
ATOM 1963 O O . GLY A 1 246 ? -13.029 -11.650 -7.385 1.00 88.62 246 GLY A O 1
ATOM 1964 N N . GLY A 1 247 ? -14.798 -10.789 -6.301 1.00 87.44 247 GLY A N 1
ATOM 1965 C CA . GLY A 1 247 ? -15.728 -10.895 -7.426 1.00 87.44 247 GLY A CA 1
ATOM 1966 C C . GLY A 1 247 ? -15.255 -10.114 -8.652 1.00 87.44 247 GLY A C 1
ATOM 1967 O O . GLY A 1 247 ? -15.234 -10.656 -9.753 1.00 87.44 247 GLY A O 1
ATOM 1968 N N . THR A 1 248 ? -14.797 -8.872 -8.468 1.00 85.06 248 THR A N 1
ATOM 1969 C CA . THR A 1 248 ? -14.246 -8.062 -9.565 1.00 85.06 248 THR A CA 1
ATOM 1970 C C . THR A 1 248 ? -12.943 -8.630 -10.123 1.00 85.06 248 THR A C 1
ATOM 1972 O O . THR A 1 248 ? -12.746 -8.590 -11.332 1.00 85.06 248 THR A O 1
ATOM 1975 N N . ALA A 1 249 ? -12.076 -9.208 -9.287 1.00 86.06 249 ALA A N 1
ATOM 1976 C CA . ALA A 1 249 ? -10.833 -9.826 -9.741 1.00 86.06 249 ALA A CA 1
ATOM 1977 C C . ALA A 1 249 ? -11.097 -11.062 -10.616 1.00 86.06 249 ALA A C 1
ATOM 1979 O O . ALA A 1 249 ? -10.509 -11.189 -11.689 1.00 86.06 249 ALA A O 1
ATOM 1980 N N . VAL A 1 250 ? -12.027 -11.933 -10.203 1.00 88.31 250 VAL A N 1
ATOM 1981 C CA . VAL A 1 250 ? -12.451 -13.107 -10.990 1.00 88.31 250 VAL A CA 1
ATOM 1982 C C . VAL A 1 250 ? -13.094 -12.676 -12.304 1.00 88.31 250 VAL A C 1
ATOM 1984 O O . VAL A 1 250 ? -12.765 -13.215 -13.356 1.00 88.31 250 VAL A O 1
ATOM 1987 N N . LEU A 1 251 ? -13.970 -11.673 -12.253 1.00 87.56 251 LEU A N 1
ATOM 1988 C CA . LEU A 1 251 ? -14.628 -11.110 -13.427 1.00 87.56 251 LEU A CA 1
ATOM 1989 C C . LEU A 1 251 ? -13.599 -10.586 -14.444 1.00 87.56 251 LEU A C 1
ATOM 1991 O O . LEU A 1 251 ? -13.651 -10.952 -15.615 1.00 87.56 251 LEU A O 1
ATOM 1995 N N . ILE A 1 252 ? -12.623 -9.790 -13.992 1.00 84.38 252 ILE A N 1
ATOM 1996 C CA . ILE A 1 252 ? -11.543 -9.270 -14.844 1.00 84.38 252 ILE A CA 1
ATOM 1997 C C . ILE A 1 252 ? -10.702 -10.420 -15.409 1.00 84.38 252 ILE A C 1
ATOM 1999 O O . ILE A 1 252 ? -10.459 -10.462 -16.614 1.00 84.38 252 ILE A O 1
ATOM 2003 N N . SER A 1 253 ? -10.308 -11.384 -14.574 1.00 84.69 253 SER A N 1
ATOM 2004 C CA . SER A 1 253 ? -9.534 -12.551 -15.008 1.00 84.69 253 SER A CA 1
ATOM 2005 C C . SER A 1 253 ? -10.263 -13.347 -16.097 1.00 84.69 253 SER A C 1
ATOM 2007 O O . SER A 1 253 ? -9.677 -13.609 -17.145 1.00 84.69 253 SER A O 1
ATOM 2009 N N . ALA A 1 254 ? -11.559 -13.623 -15.923 1.00 85.81 254 ALA A N 1
ATOM 2010 C CA . ALA A 1 254 ? -12.373 -14.314 -16.920 1.00 85.81 254 ALA A CA 1
ATOM 2011 C C . ALA A 1 254 ? -12.489 -13.520 -18.232 1.00 85.81 254 ALA A C 1
ATOM 2013 O O . ALA A 1 254 ? -12.374 -14.094 -19.316 1.00 85.81 254 ALA A O 1
ATOM 2014 N N . THR A 1 255 ? -12.665 -12.192 -18.156 1.00 85.81 255 THR A N 1
ATOM 2015 C CA . THR A 1 255 ? -12.726 -11.352 -19.365 1.00 85.81 255 THR A CA 1
ATOM 2016 C C . THR A 1 255 ? -11.423 -11.368 -20.163 1.00 85.81 255 THR A C 1
ATOM 2018 O O . THR A 1 255 ? -11.471 -11.340 -21.393 1.00 85.81 255 THR A O 1
ATOM 2021 N N . LEU A 1 256 ? -10.276 -11.458 -19.480 1.00 82.25 256 LEU A N 1
ATOM 2022 C CA . LEU A 1 256 ? -8.963 -11.574 -20.114 1.00 82.25 256 LEU A CA 1
ATOM 2023 C C . LEU A 1 256 ? -8.786 -12.939 -20.792 1.00 82.25 256 LEU A C 1
ATOM 2025 O O . LEU A 1 256 ? -8.315 -12.988 -21.924 1.00 82.25 256 LEU A O 1
ATOM 2029 N N . THR A 1 257 ? -9.214 -14.035 -20.155 1.00 87.00 257 THR A N 1
ATOM 2030 C CA . THR A 1 257 ? -9.133 -15.390 -20.736 1.00 87.00 257 THR A CA 1
ATOM 2031 C C . THR A 1 257 ? -9.980 -15.538 -21.999 1.00 87.00 257 THR A C 1
ATOM 2033 O O . THR A 1 257 ? -9.559 -16.184 -22.952 1.00 87.00 257 THR A O 1
ATOM 2036 N N . ILE A 1 258 ? -11.156 -14.908 -22.030 1.00 87.94 258 ILE A N 1
ATOM 2037 C CA . ILE A 1 258 ? -12.083 -14.955 -23.173 1.00 87.94 258 ILE A CA 1
ATOM 2038 C C . ILE A 1 258 ? -11.706 -13.909 -24.250 1.00 87.94 258 ILE A C 1
ATOM 2040 O O . ILE A 1 258 ? -12.360 -13.813 -25.283 1.00 87.94 258 ILE A O 1
ATOM 2044 N N . GLN A 1 259 ? -10.634 -13.130 -24.041 1.00 82.00 259 GLN A N 1
ATOM 2045 C CA . GLN A 1 259 ? -10.162 -12.085 -24.961 1.00 82.00 259 GLN A CA 1
ATOM 2046 C C . GLN A 1 259 ? -11.251 -11.061 -25.332 1.00 82.00 259 GLN A C 1
ATOM 2048 O O . GLN A 1 259 ? -11.334 -10.584 -26.467 1.00 82.00 259 GLN A O 1
ATOM 2053 N N . LEU A 1 260 ? -12.109 -10.694 -24.372 1.00 78.06 260 LEU A N 1
ATOM 2054 C CA . LEU A 1 260 ? -13.100 -9.643 -24.601 1.00 78.06 260 LEU A CA 1
ATOM 2055 C C . LEU A 1 260 ? -12.412 -8.303 -24.876 1.00 78.06 260 LEU A C 1
ATOM 2057 O O . LEU A 1 260 ? -11.382 -7.973 -24.285 1.00 78.06 260 LEU A O 1
ATOM 2061 N N . ARG A 1 261 ? -13.023 -7.485 -25.745 1.00 80.44 261 ARG A N 1
ATOM 2062 C CA . ARG A 1 261 ? -12.514 -6.132 -26.004 1.00 80.44 261 ARG A CA 1
ATOM 2063 C C . ARG A 1 261 ? -12.419 -5.347 -24.682 1.00 80.44 261 ARG A C 1
ATOM 2065 O O . ARG A 1 261 ? -13.386 -5.372 -23.916 1.00 80.44 261 ARG A O 1
ATOM 2072 N N . PRO A 1 262 ? -11.335 -4.580 -24.450 1.00 77.44 262 PRO A N 1
ATOM 2073 C CA . PRO A 1 262 ? -11.122 -3.837 -23.201 1.00 77.44 262 PRO A CA 1
ATOM 2074 C C . PRO A 1 262 ? -12.273 -2.899 -22.812 1.00 77.44 262 PRO A C 1
ATOM 2076 O O . PRO A 1 262 ? -12.524 -2.657 -21.637 1.00 77.44 262 PRO A O 1
ATOM 2079 N N . LEU A 1 263 ? -13.010 -2.385 -23.799 1.00 82.12 263 LEU A N 1
ATOM 2080 C CA . LEU A 1 263 ? -14.172 -1.533 -23.556 1.00 82.12 263 LEU A CA 1
ATOM 2081 C C . LEU A 1 263 ? -15.301 -2.300 -22.845 1.00 82.12 263 LEU A C 1
ATOM 2083 O O . LEU A 1 263 ? -15.903 -1.781 -21.907 1.00 82.12 263 LEU A O 1
ATOM 2087 N N . TYR A 1 264 ? -15.551 -3.555 -23.227 1.00 82.00 264 TYR A N 1
ATOM 2088 C CA . TYR A 1 264 ? -16.577 -4.378 -22.584 1.00 82.00 264 TYR A CA 1
ATOM 2089 C C . TYR A 1 264 ? -16.169 -4.811 -21.177 1.00 82.00 264 TYR A C 1
ATOM 2091 O O . TYR A 1 264 ? -17.023 -4.835 -20.294 1.00 82.00 264 TYR A O 1
ATOM 2099 N N . SER A 1 265 ? -14.884 -5.091 -20.930 1.00 80.44 265 SER A N 1
ATOM 2100 C CA . SER A 1 265 ? -14.421 -5.436 -19.580 1.00 80.44 265 SER A CA 1
ATOM 2101 C C . SER A 1 265 ? -14.571 -4.260 -18.608 1.00 80.44 265 SER A C 1
ATOM 2103 O O . SER A 1 265 ? -15.037 -4.456 -17.486 1.00 80.44 265 SER A O 1
ATOM 2105 N N . GLN A 1 266 ? -14.284 -3.026 -19.041 1.00 81.44 266 GLN A N 1
ATOM 2106 C CA . GLN A 1 266 ? -14.486 -1.834 -18.209 1.00 81.44 266 GLN A CA 1
ATOM 2107 C C . GLN A 1 266 ? -15.963 -1.575 -17.888 1.00 81.44 266 GLN A C 1
ATOM 2109 O O . GLN A 1 266 ? -16.291 -1.305 -16.731 1.00 81.44 266 GLN A O 1
ATOM 2114 N N . ILE A 1 267 ? -16.861 -1.707 -18.873 1.00 85.31 267 ILE A N 1
ATOM 2115 C CA . ILE A 1 267 ? -18.309 -1.572 -18.643 1.00 85.31 267 ILE A CA 1
ATOM 2116 C C . ILE A 1 267 ? -18.796 -2.646 -17.667 1.00 85.31 267 ILE A C 1
ATOM 2118 O O . ILE A 1 267 ? -19.529 -2.337 -16.731 1.00 85.31 267 ILE A O 1
ATOM 2122 N N . LEU A 1 268 ? -18.356 -3.894 -17.837 1.00 84.50 268 LEU A N 1
ATOM 2123 C CA . LEU A 1 268 ? -18.742 -5.014 -16.979 1.00 84.50 268 LEU A CA 1
ATOM 2124 C C . LEU A 1 268 ? -18.327 -4.777 -15.515 1.00 84.50 268 LEU A C 1
ATOM 2126 O O . LEU A 1 268 ? -19.126 -4.991 -14.603 1.00 84.50 268 LEU A O 1
ATOM 2130 N N . VAL A 1 269 ? -17.108 -4.275 -15.284 1.00 84.00 269 VAL A N 1
ATOM 2131 C CA . VAL A 1 269 ? -16.628 -3.902 -13.943 1.00 84.00 269 VAL A CA 1
ATOM 2132 C C . VAL A 1 269 ? -17.449 -2.749 -13.365 1.00 84.00 269 VAL A C 1
ATOM 2134 O O . VAL A 1 269 ? -17.858 -2.816 -12.205 1.00 84.00 269 VAL A O 1
ATOM 2137 N N . ALA A 1 270 ? -17.734 -1.711 -14.156 1.00 85.00 270 ALA A N 1
ATOM 2138 C CA . ALA A 1 270 ? -18.540 -0.576 -13.710 1.00 85.00 270 ALA A CA 1
ATOM 2139 C C . ALA A 1 270 ? -19.961 -1.007 -13.310 1.00 85.00 270 ALA A C 1
ATOM 2141 O O . ALA A 1 270 ? -20.446 -0.614 -12.249 1.00 85.00 270 ALA A O 1
ATOM 2142 N N . VAL A 1 271 ? -20.595 -1.871 -14.108 1.00 87.12 271 VAL A N 1
ATOM 2143 C CA . VAL A 1 271 ? -21.910 -2.452 -13.805 1.00 87.12 271 VAL A CA 1
ATOM 2144 C C . VAL A 1 271 ? -21.849 -3.293 -12.530 1.00 87.12 271 VAL A C 1
ATOM 2146 O O . VAL A 1 271 ? -22.695 -3.119 -11.656 1.00 87.12 271 VAL A O 1
ATOM 2149 N N . ALA A 1 272 ? -20.835 -4.148 -12.366 1.00 85.38 272 ALA A N 1
ATOM 2150 C CA . ALA A 1 272 ? -20.675 -4.962 -11.160 1.00 85.38 272 ALA A CA 1
ATOM 2151 C C . ALA A 1 272 ? -20.534 -4.099 -9.892 1.00 85.38 272 ALA A C 1
ATOM 2153 O O . ALA A 1 272 ? -21.195 -4.358 -8.884 1.00 85.38 272 ALA A O 1
ATOM 2154 N N . ILE A 1 273 ? -19.724 -3.036 -9.955 1.00 85.44 273 ILE A N 1
ATOM 2155 C CA . ILE A 1 273 ? -19.555 -2.074 -8.858 1.00 85.44 273 ILE A CA 1
ATOM 2156 C C . ILE A 1 273 ? -20.878 -1.354 -8.568 1.00 85.44 273 ILE A C 1
ATOM 2158 O O . ILE A 1 273 ? -21.286 -1.277 -7.408 1.00 85.44 273 ILE A O 1
ATOM 2162 N N . ALA A 1 274 ? -21.571 -0.859 -9.596 1.00 87.19 274 ALA A N 1
ATOM 2163 C CA . ALA A 1 274 ? -22.834 -0.140 -9.446 1.00 87.19 274 ALA A CA 1
ATOM 2164 C C . ALA A 1 274 ? -23.925 -1.016 -8.810 1.00 87.19 274 ALA A C 1
ATOM 2166 O O . ALA A 1 274 ? -24.558 -0.599 -7.839 1.00 87.19 274 ALA A O 1
ATOM 2167 N N . VAL A 1 275 ? -24.098 -2.251 -9.295 1.00 85.62 275 VAL A N 1
ATOM 2168 C CA . VAL A 1 275 ? -25.052 -3.225 -8.739 1.00 85.62 275 VAL A CA 1
ATOM 2169 C C . VAL A 1 275 ? -24.726 -3.517 -7.279 1.00 85.62 275 VAL A C 1
ATOM 2171 O O . VAL A 1 275 ? -25.611 -3.515 -6.424 1.00 85.62 275 VAL A O 1
ATOM 2174 N N . PHE A 1 276 ? -23.451 -3.719 -6.957 1.00 85.25 276 PHE A N 1
ATOM 2175 C CA . PHE A 1 276 ? -23.045 -3.994 -5.589 1.00 85.25 276 PHE A CA 1
ATOM 2176 C C . PHE A 1 276 ? -23.324 -2.823 -4.638 1.00 85.25 276 PHE A C 1
ATOM 2178 O O . PHE A 1 276 ? -23.864 -3.025 -3.546 1.00 85.25 276 PHE A O 1
ATOM 2185 N N . TYR A 1 277 ? -23.007 -1.593 -5.053 1.00 84.62 277 TYR A N 1
ATOM 2186 C CA . TYR A 1 277 ? -23.326 -0.397 -4.272 1.00 84.62 277 TYR A CA 1
ATOM 2187 C C . TYR A 1 277 ? -24.833 -0.199 -4.112 1.00 84.62 277 TYR A C 1
ATOM 2189 O O . TYR A 1 277 ? -25.279 0.131 -3.012 1.00 84.62 277 TYR A O 1
ATOM 2197 N N . ALA A 1 278 ? -25.623 -0.460 -5.155 1.00 86.19 278 ALA A N 1
ATOM 2198 C CA . ALA A 1 278 ? -27.078 -0.410 -5.080 1.00 86.19 278 ALA A CA 1
ATOM 2199 C C . ALA A 1 278 ? -27.620 -1.408 -4.042 1.00 86.19 278 ALA A C 1
ATOM 2201 O O . ALA A 1 278 ? -28.411 -1.030 -3.179 1.00 86.19 278 ALA A O 1
ATOM 2202 N N . LEU A 1 279 ? -27.126 -2.652 -4.045 1.00 85.50 279 LEU A N 1
ATOM 2203 C CA . LEU A 1 279 ? -27.515 -3.680 -3.072 1.00 85.50 279 LEU A CA 1
ATOM 2204 C C . LEU A 1 279 ? -27.123 -3.312 -1.632 1.00 85.50 279 LEU A C 1
ATOM 2206 O O . LEU A 1 279 ? -27.898 -3.538 -0.698 1.00 85.50 279 LEU A O 1
ATOM 2210 N N . ILE A 1 280 ? -25.933 -2.735 -1.428 1.00 83.50 280 ILE A N 1
ATOM 2211 C CA . ILE A 1 280 ? -25.508 -2.254 -0.105 1.00 83.50 280 ILE A CA 1
ATOM 2212 C C . ILE A 1 280 ? -26.389 -1.102 0.366 1.00 83.50 280 ILE A C 1
ATOM 2214 O O . ILE A 1 280 ? -26.845 -1.131 1.511 1.00 83.50 280 ILE A O 1
ATOM 2218 N N . SER A 1 281 ? -26.621 -0.115 -0.500 1.00 81.31 281 SER A N 1
ATOM 2219 C CA . SER A 1 281 ? -27.429 1.063 -0.190 1.00 81.31 281 SER A CA 1
ATOM 2220 C C . SER A 1 281 ? -28.847 0.652 0.194 1.00 81.31 281 SER A C 1
ATOM 2222 O O . SER A 1 281 ? -29.306 0.978 1.290 1.00 81.31 281 SER A O 1
ATOM 2224 N N . TRP A 1 282 ? -29.476 -0.199 -0.622 1.00 83.31 282 TRP A N 1
ATOM 2225 C CA . TRP A 1 282 ? -30.795 -0.763 -0.349 1.00 83.31 282 TRP A CA 1
ATOM 2226 C C . TRP A 1 282 ? -30.855 -1.452 1.015 1.00 83.31 282 TRP A C 1
ATOM 2228 O O . TRP A 1 282 ? -31.719 -1.166 1.843 1.00 83.31 282 TRP A O 1
ATOM 2238 N N . ARG A 1 283 ? -29.886 -2.328 1.302 1.00 85.25 283 ARG A N 1
ATOM 2239 C CA . ARG A 1 283 ? -29.858 -3.053 2.574 1.00 85.25 283 ARG A CA 1
ATOM 2240 C C . ARG A 1 283 ? -29.637 -2.127 3.771 1.00 85.25 283 ARG A C 1
ATOM 2242 O O . ARG A 1 283 ? -30.238 -2.356 4.817 1.00 85.25 283 ARG A O 1
ATOM 2249 N N . SER A 1 284 ? -28.803 -1.096 3.629 1.00 80.94 284 SER A N 1
ATOM 2250 C CA . SER A 1 284 ? -28.592 -0.094 4.682 1.00 80.94 284 SER A CA 1
ATOM 2251 C C . SER A 1 284 ? -29.850 0.733 4.951 1.00 80.94 284 SER A C 1
ATOM 2253 O O . SER A 1 284 ? -30.154 1.027 6.107 1.00 80.94 284 SER A O 1
ATOM 2255 N N . TYR A 1 285 ? -30.615 1.042 3.903 1.00 83.25 285 TYR A N 1
ATOM 2256 C CA . TYR A 1 285 ? -31.863 1.786 3.993 1.00 83.25 285 TYR A CA 1
ATOM 2257 C C . TYR A 1 285 ? -32.938 0.985 4.745 1.00 83.25 285 TYR A C 1
ATOM 2259 O O . TYR A 1 285 ? -33.483 1.468 5.736 1.00 83.25 285 TYR A O 1
ATOM 2267 N N . VAL A 1 286 ? -33.134 -0.289 4.383 1.00 86.12 286 VAL A N 1
ATOM 2268 C CA . VAL A 1 286 ? -34.072 -1.193 5.079 1.00 86.12 286 VAL A CA 1
ATOM 2269 C C . VAL A 1 286 ? -33.674 -1.420 6.543 1.00 86.12 286 VAL A C 1
ATOM 2271 O O . VAL A 1 286 ? -34.531 -1.464 7.426 1.00 86.12 286 VAL A O 1
ATOM 2274 N N . GLU A 1 287 ? -32.376 -1.566 6.838 1.00 84.12 287 GLU A N 1
ATOM 2275 C CA . GLU A 1 287 ? -31.900 -1.666 8.225 1.00 84.12 287 GLU A CA 1
ATOM 2276 C C . GLU A 1 287 ? -32.225 -0.383 9.012 1.00 84.12 287 GLU A C 1
ATOM 2278 O O . GLU A 1 287 ? -32.700 -0.472 10.145 1.00 84.12 287 GLU A O 1
ATOM 2283 N N . ARG A 1 288 ? -32.055 0.801 8.408 1.00 81.56 288 ARG A N 1
ATOM 2284 C CA . ARG A 1 288 ? -32.383 2.089 9.036 1.00 81.56 288 ARG A CA 1
ATOM 2285 C C . ARG A 1 288 ? -33.876 2.238 9.325 1.00 81.56 288 ARG A C 1
ATOM 2287 O O . ARG A 1 288 ? -34.224 2.676 10.418 1.00 81.56 288 ARG A O 1
ATOM 2294 N N . GLU A 1 289 ? -34.745 1.845 8.398 1.00 87.75 289 GLU A N 1
ATOM 2295 C CA . GLU A 1 289 ? -36.199 1.872 8.606 1.00 87.75 289 GLU A CA 1
ATOM 2296 C C . GLU A 1 289 ? -36.630 0.949 9.747 1.00 87.75 289 GLU A C 1
ATOM 2298 O O . GLU A 1 289 ? -37.407 1.358 10.609 1.00 87.75 289 GLU A O 1
ATOM 2303 N N . ARG A 1 290 ? -36.062 -0.262 9.826 1.00 86.44 290 ARG A N 1
ATOM 2304 C CA . ARG A 1 290 ? -36.322 -1.184 10.945 1.00 86.44 290 ARG A CA 1
ATOM 2305 C C . ARG A 1 290 ? -35.883 -0.596 12.285 1.00 86.44 290 ARG A C 1
ATOM 2307 O O . ARG A 1 290 ? -36.621 -0.704 13.260 1.00 86.44 290 ARG A O 1
ATOM 2314 N N . TYR A 1 291 ? -34.720 0.055 12.332 1.00 83.25 291 TYR A N 1
ATOM 2315 C CA . TYR A 1 291 ? -34.253 0.746 13.537 1.00 83.25 291 TYR A CA 1
ATOM 2316 C C . TYR A 1 291 ? -35.166 1.915 13.928 1.00 83.25 291 TYR A C 1
ATOM 2318 O O . TYR A 1 291 ? -35.510 2.054 15.099 1.00 83.25 291 TYR A O 1
ATOM 2326 N N . MET A 1 292 ? -35.603 2.734 12.967 1.00 86.75 292 MET A N 1
ATOM 2327 C CA . MET A 1 292 ? -36.540 3.830 13.237 1.00 86.75 292 MET A CA 1
ATOM 2328 C C . MET A 1 292 ? -37.895 3.314 13.733 1.00 86.75 292 MET A C 1
ATOM 2330 O O . MET A 1 292 ? -38.446 3.875 14.679 1.00 86.75 292 MET A O 1
ATOM 2334 N N . ALA A 1 293 ? -38.403 2.218 13.164 1.00 86.81 293 ALA A N 1
ATOM 2335 C CA . ALA A 1 293 ? -39.638 1.581 13.615 1.00 86.81 293 ALA A CA 1
ATOM 2336 C C . ALA A 1 293 ? -39.536 1.072 15.065 1.00 86.81 293 ALA A C 1
ATOM 2338 O O . ALA A 1 293 ? -40.485 1.224 15.828 1.00 86.81 293 ALA A O 1
ATOM 2339 N N . GLN A 1 294 ? -38.376 0.537 15.465 1.00 85.25 294 GLN A N 1
ATOM 2340 C CA . GLN A 1 294 ? -38.111 0.092 16.840 1.00 85.25 294 GLN A CA 1
ATOM 2341 C C . GLN A 1 294 ? -37.952 1.247 17.839 1.00 85.25 294 GLN A C 1
ATOM 2343 O O . GLN A 1 294 ? -38.269 1.082 19.012 1.00 85.25 294 GLN A O 1
ATOM 2348 N N . LEU A 1 295 ? -37.483 2.416 17.392 1.00 81.69 295 LEU A N 1
ATOM 2349 C CA . LEU A 1 295 ? -37.320 3.608 18.237 1.00 81.69 295 LEU A CA 1
ATOM 2350 C C . LEU A 1 295 ? -38.611 4.421 18.390 1.00 81.69 295 LEU A C 1
ATOM 2352 O O . LEU A 1 295 ? -38.795 5.104 19.397 1.00 81.69 295 LEU A O 1
ATOM 2356 N N . ARG A 1 296 ? -39.522 4.327 17.415 1.00 82.88 296 ARG A N 1
ATOM 2357 C CA . ARG A 1 296 ? -40.823 5.008 17.411 1.00 82.88 296 ARG A CA 1
ATOM 2358 C C . ARG A 1 296 ? -41.620 4.863 18.725 1.00 82.88 296 ARG A C 1
ATOM 2360 O O . ARG A 1 296 ? -42.063 5.903 19.212 1.00 82.88 296 ARG A O 1
ATOM 2367 N N . PRO A 1 297 ? -41.768 3.665 19.337 1.00 81.06 297 PRO A N 1
ATOM 2368 C CA . PRO A 1 297 ? -42.506 3.514 20.594 1.00 81.06 297 PRO A CA 1
ATOM 2369 C C . PRO A 1 297 ? -41.877 4.262 21.784 1.00 81.06 297 PRO A C 1
ATOM 2371 O O . PRO A 1 297 ? -42.608 4.782 22.624 1.00 81.06 297 PRO A O 1
ATOM 2374 N N . PHE A 1 298 ? -40.546 4.383 21.839 1.00 77.19 298 PHE A N 1
ATOM 2375 C CA . PHE A 1 298 ? -39.845 5.062 22.939 1.00 77.19 298 PHE A CA 1
ATOM 2376 C C . PHE A 1 298 ? -39.990 6.589 22.886 1.00 77.19 298 PHE A C 1
ATOM 2378 O O . PHE A 1 298 ? -40.087 7.253 23.917 1.00 77.19 298 PHE A O 1
ATOM 2385 N N . VAL A 1 299 ? -40.056 7.154 21.679 1.00 75.81 299 VAL A N 1
ATOM 2386 C CA . VAL A 1 299 ? -40.331 8.587 21.489 1.00 75.81 299 VAL A CA 1
ATOM 2387 C C . VAL A 1 299 ? -41.793 8.902 21.814 1.00 75.81 299 VAL A C 1
ATOM 2389 O O . VAL A 1 299 ? -42.085 9.932 22.420 1.00 75.81 299 VAL A O 1
ATOM 2392 N N . SER A 1 300 ? -42.727 8.006 21.467 1.00 76.31 300 SER A N 1
ATOM 2393 C CA . SER A 1 300 ? -44.130 8.175 21.863 1.00 76.31 300 SER A CA 1
ATOM 2394 C C . SER A 1 300 ? -44.345 8.024 23.370 1.00 76.31 300 SER A C 1
ATOM 2396 O O . SER A 1 300 ? -45.156 8.756 23.926 1.00 76.31 300 SER A O 1
ATOM 2398 N N . SER A 1 301 ? -43.601 7.142 24.051 1.00 75.62 301 SER A N 1
ATOM 2399 C CA . SER A 1 301 ? -43.702 7.000 25.508 1.00 75.62 301 SER A CA 1
ATOM 2400 C C . SER A 1 301 ? -43.109 8.191 26.264 1.00 75.62 301 SER A C 1
ATOM 2402 O O . SER A 1 301 ? -43.646 8.557 27.301 1.00 75.62 301 SER A O 1
ATOM 2404 N N . GLN A 1 302 ? -42.051 8.834 25.748 1.00 69.62 302 GLN A N 1
ATOM 2405 C CA . GLN A 1 302 ? -41.534 10.082 26.332 1.00 69.62 302 GLN A CA 1
ATOM 2406 C C . GLN A 1 302 ? -42.558 11.215 26.258 1.00 69.62 302 GLN A C 1
ATOM 2408 O O . GLN A 1 302 ? -42.780 11.886 27.255 1.00 69.62 302 GLN A O 1
ATOM 2413 N N . ARG A 1 303 ? -43.251 11.377 25.124 1.00 67.81 303 ARG A N 1
ATOM 2414 C CA . ARG A 1 303 ? -44.322 12.381 25.006 1.00 67.81 303 ARG A CA 1
ATOM 2415 C C . ARG A 1 303 ? -45.503 12.110 25.939 1.00 67.81 303 ARG A C 1
ATOM 2417 O O . ARG A 1 303 ? -46.097 13.058 26.436 1.00 67.81 303 ARG A O 1
ATOM 2424 N N . LEU A 1 304 ? -45.824 10.838 26.186 1.00 64.12 304 LEU A N 1
ATOM 2425 C CA . LEU A 1 304 ? -46.826 10.447 27.184 1.00 64.12 304 LEU A CA 1
ATOM 2426 C C . LEU A 1 304 ? -46.369 10.776 28.611 1.00 64.12 304 LEU A C 1
ATOM 2428 O O . LEU A 1 304 ? -47.165 11.275 29.398 1.00 64.12 304 LEU A O 1
ATOM 2432 N N . LEU A 1 305 ? -45.096 10.533 28.936 1.00 66.06 305 LEU A N 1
ATOM 2433 C CA . LEU A 1 305 ? -44.526 10.880 30.239 1.00 66.06 305 LEU A CA 1
ATOM 2434 C C . LEU A 1 305 ? -44.505 12.401 30.453 1.00 66.06 305 LEU A C 1
ATOM 2436 O O . LEU A 1 305 ? -44.923 12.866 31.507 1.00 66.06 305 LEU A O 1
ATOM 2440 N N . ASP A 1 306 ? -44.100 13.168 29.438 1.00 73.25 306 ASP A N 1
ATOM 2441 C CA . ASP A 1 306 ? -44.136 14.633 29.472 1.00 73.25 306 ASP A CA 1
ATOM 2442 C C . ASP A 1 306 ? -45.572 15.143 29.643 1.00 73.25 306 ASP A C 1
ATOM 2444 O O . ASP A 1 306 ? -45.817 16.022 30.464 1.00 73.25 306 ASP A O 1
ATOM 2448 N N . GLN A 1 307 ? -46.551 14.561 28.941 1.00 72.56 307 GLN A N 1
ATOM 2449 C CA . GLN A 1 307 ? -47.962 14.923 29.109 1.00 72.56 307 GLN A CA 1
ATOM 2450 C C . GLN A 1 307 ? -48.486 14.627 30.519 1.00 72.56 307 GLN A C 1
ATOM 2452 O O . GLN A 1 307 ? -49.193 15.459 31.081 1.00 72.56 307 GLN A O 1
ATOM 2457 N N . LEU A 1 308 ? -48.113 13.492 31.117 1.00 68.06 308 LEU A N 1
ATOM 2458 C CA . LEU A 1 308 ? -48.511 13.132 32.483 1.00 68.06 308 LEU A CA 1
ATOM 2459 C C . LEU A 1 308 ? -47.848 14.021 33.546 1.00 68.06 308 LEU A C 1
ATOM 2461 O O . LEU A 1 308 ? -48.493 14.372 34.533 1.00 68.06 308 LEU A O 1
ATOM 2465 N N . LEU A 1 309 ? -46.594 14.427 33.334 1.00 70.69 309 LEU A N 1
ATOM 2466 C CA . LEU A 1 309 ? -45.881 15.369 34.205 1.00 70.69 309 LEU A CA 1
ATOM 2467 C C . LEU A 1 309 ? -46.426 16.798 34.074 1.00 70.69 309 LEU A C 1
ATOM 2469 O O . LEU A 1 309 ? -46.524 17.514 35.065 1.00 70.69 309 LEU A O 1
ATOM 2473 N N . THR A 1 310 ? -46.845 17.197 32.871 1.00 69.38 310 THR A N 1
ATOM 2474 C CA . THR A 1 310 ? -47.461 18.514 32.635 1.00 69.38 310 THR A CA 1
ATOM 2475 C C . THR A 1 310 ? -48.887 18.570 33.196 1.00 69.38 310 THR A C 1
ATOM 2477 O O . THR A 1 310 ? -49.323 19.622 33.642 1.00 69.38 310 THR A O 1
ATOM 2480 N N . GLN A 1 311 ? -49.610 17.443 33.225 1.00 64.06 311 GLN A N 1
ATOM 2481 C CA . GLN A 1 311 ? -50.943 17.345 33.839 1.00 64.06 311 GLN A CA 1
ATOM 2482 C C . GLN A 1 311 ? -50.922 17.285 35.372 1.00 64.06 311 GLN A C 1
ATOM 2484 O O . GLN A 1 311 ? -51.921 17.630 35.996 1.00 64.06 311 GLN A O 1
ATOM 2489 N N . THR A 1 312 ? -49.823 16.841 35.988 1.00 58.69 312 THR A N 1
ATOM 2490 C CA . THR A 1 312 ? -49.677 16.809 37.457 1.00 58.69 312 THR A CA 1
ATOM 2491 C C . THR A 1 312 ? -49.029 18.066 38.042 1.00 58.69 312 THR A C 1
ATOM 2493 O O . THR A 1 312 ? -49.008 18.210 39.264 1.00 58.69 312 THR A O 1
ATOM 2496 N N . ALA A 1 313 ? -48.552 18.999 37.212 1.00 54.56 313 ALA A N 1
ATOM 2497 C CA . ALA A 1 313 ? -48.162 20.328 37.672 1.00 54.56 313 ALA A CA 1
ATOM 2498 C C . ALA A 1 313 ? -49.424 21.089 38.141 1.00 54.56 313 ALA A C 1
ATOM 2500 O O . ALA A 1 313 ? -50.343 21.265 37.336 1.00 54.56 313 ALA A O 1
ATOM 2501 N N . PRO A 1 314 ? -49.521 21.513 39.418 1.00 54.66 314 PRO A N 1
ATOM 2502 C CA . PRO A 1 314 ? -50.683 22.249 39.900 1.00 54.66 314 PRO A CA 1
ATOM 2503 C C . PRO A 1 314 ? -50.814 23.547 39.103 1.00 54.66 314 PRO A C 1
ATOM 2505 O O . PRO A 1 314 ? -49.835 24.279 38.968 1.00 54.66 314 PRO A O 1
ATOM 2508 N N . GLN A 1 315 ? -52.010 23.824 38.577 1.00 58.34 315 GLN A N 1
ATOM 2509 C CA . GLN A 1 315 ? -52.339 25.149 38.059 1.00 58.34 315 GLN A CA 1
ATOM 2510 C C . GLN A 1 315 ? -52.086 26.157 39.186 1.00 58.34 315 GLN A C 1
ATOM 2512 O O . GLN A 1 315 ? -52.748 26.084 40.221 1.00 58.34 315 GLN A O 1
ATOM 2517 N N . GLU A 1 316 ? -51.109 27.050 39.011 1.00 53.03 316 GLU A N 1
ATOM 2518 C CA . GLU A 1 316 ? -51.024 28.269 39.813 1.00 53.03 316 GLU A CA 1
ATOM 2519 C C . GLU A 1 316 ? -52.352 29.005 39.622 1.00 53.03 316 GLU A C 1
ATOM 2521 O O . GLU A 1 316 ? -52.714 29.408 38.516 1.00 53.03 316 GLU A O 1
ATOM 2526 N N . VAL A 1 317 ? -53.137 29.019 40.697 1.00 51.25 317 VAL A N 1
ATOM 2527 C CA . VAL A 1 317 ? -54.405 29.730 40.798 1.00 51.25 317 VAL A CA 1
ATOM 2528 C C . VAL A 1 317 ? -54.047 31.188 41.067 1.00 51.25 317 VAL A C 1
ATOM 2530 O O . VAL A 1 317 ? -53.477 31.473 42.121 1.00 51.25 317 VAL A O 1
ATOM 2533 N N . ASP A 1 318 ? -54.336 32.057 40.097 1.00 43.31 318 ASP A N 1
ATOM 2534 C CA . ASP A 1 318 ? -54.352 33.519 40.260 1.00 43.31 318 ASP A CA 1
ATOM 2535 C C . ASP A 1 318 ? -55.390 33.959 41.311 1.00 43.31 318 ASP A C 1
ATOM 2537 O O . ASP A 1 318 ? -56.510 33.386 41.325 1.00 43.31 318 ASP A O 1
#

Sequence (318 aa):
MGALFFISHSSIAGLGLFGITYRNIIFWWSVGMVPVILLPFAWYVIILWYAGFWSEPLAPLHRSQRVGFGLILFMLLSGFSALLIGVVLLVIPAPQFTPLRISIRWSVAGIPLLAVGYSVYVLLCIGLSLDALRQPGPSKRVMGMLARQRARPWLIAASLFMLIISLLVIGVMVWLVQDSRHRFFWEIYLDFHERIARLDLLISGLICVVVLLVGQAIVSYEVFTGKTLPRRGLTRHWYRAVLLSGGTAVLISATLTIQLRPLYSQILVAVAIAVFYALISWRSYVERERYMAQLRPFVSSQRLLDQLLTQTAPQEVD

pLDDT: mean 78.64, std 10.92, range [43.31, 94.19]

Foldseek 3Di:
DVVQLVVLVCCDVVCDPPRDDLVVVLVSVLSNVVCLLVVLVVLLVVLCVLLCLPPDCPWPLVVVCVVLNVVLVVLSVVSVVLSVVVSVCSVDVDPVCVVVVVVQQDDDVQHRPSLVSSLVSSLSSLVSSLVSLVRRDDDPDDCQVVLSVQLSVLSNVLSVLSNVLSVLVSVVSVVVRVVPVPDDPPVCPVVVPVVVVVSVVVSVVSVVSSVVSVLSSVLSSCPPVVDNPDSVPSVVVSVLVVVLVVVLVVLLVVCVVVVPDPVVNVVVNVVSVVVSVVVVVVVVVVVVVVVVVVCVVVVVVVVVVVVVVVVPPDPPDD